Protein AF-A0A928D8R2-F1 (afdb_monomer_lite)

Foldseek 3Di:
DPPVVVVLVVVVVVQVVCLVVVLVVLVVVVVCVVPDDDDDAPEEDQEWEAQEAPRIPVHDDREHAYAHEHHYAAYAAYCEAHYEHEYAHEYEHAEEAAYEHAYAHEYEYAEEYYEEYEYQEYYANYEYHYEYEYCEYEHQHYAYEYAHAAEYEHNAEYHEEYAHAAEYEHNEEYHEEYHYQHEYYYQAYQEEYEYAAEYEYAEAQEEYEYQAYYYCAYPHYKYAHQWHAHVPAPDGIDGGMDHHD

Sequence (245 aa):
MNIKKTLLVSVAFAMVASVSFASKSNAEVDEAAGRYKAPKSYGWTTVAVGLATPVALPWGMEKWDVFGLDLNLGYSDAMKMYGWEIALGANVARKTFAGLQTAVGFNYSNEDAYGLALSLYNMNNAEFYGLSIDAVGVSRDMYGLEANLIGSMTDRTMGGLQVSGLASAVGEDAYGVQIAGGANFARRAHGLQLALIYNQTDLLWGCQIGLVNMAFACDHGFQIGLVNVIMDNQIPFLPFVNGYF

Radius of gyration: 20.24 Å; chains: 1; bounding box: 47×35×59 Å

Structure (mmCIF, N/CA/C/O backbone):
data_AF-A0A928D8R2-F1
#
_entry.id   AF-A0A928D8R2-F1
#
loop_
_atom_site.group_PDB
_atom_site.id
_atom_site.type_symbol
_atom_site.label_atom_id
_atom_site.label_alt_id
_atom_site.label_comp_id
_atom_site.label_asym_id
_atom_site.label_entity_id
_atom_site.label_seq_id
_atom_site.pdbx_PDB_ins_code
_atom_site.Cartn_x
_atom_site.Cartn_y
_atom_site.Cartn_z
_atom_site.occupancy
_atom_site.B_iso_or_equiv
_atom_site.auth_seq_id
_atom_site.auth_comp_id
_atom_site.auth_asym_id
_atom_site.auth_atom_id
_atom_site.pdbx_PDB_model_num
ATOM 1 N N . MET A 1 1 ? -3.056 24.195 25.591 1.00 41.38 1 MET A N 1
ATOM 2 C CA . MET A 1 1 ? -3.264 22.737 25.442 1.00 41.38 1 MET A CA 1
ATOM 3 C C . MET A 1 1 ? -4.389 22.515 24.429 1.00 41.38 1 MET A C 1
ATOM 5 O O . MET A 1 1 ? -5.522 22.589 24.858 1.00 41.38 1 MET A O 1
ATOM 9 N N . ASN A 1 2 ? -4.122 22.385 23.113 1.00 50.22 2 ASN A N 1
ATOM 10 C CA . ASN A 1 2 ? -5.100 21.809 22.148 1.00 50.22 2 ASN A CA 1
ATOM 11 C C . ASN A 1 2 ? -4.624 21.643 20.688 1.00 50.22 2 ASN A C 1
ATOM 13 O O . ASN A 1 2 ? -5.251 20.891 19.953 1.00 50.22 2 ASN A O 1
ATOM 17 N N . ILE A 1 3 ? -3.496 22.229 20.269 1.00 45.94 3 ILE A N 1
ATOM 18 C CA . ILE A 1 3 ? -3.043 22.166 18.859 1.00 45.94 3 ILE A CA 1
ATOM 19 C C . ILE A 1 3 ? -2.817 20.720 18.359 1.00 45.94 3 ILE A C 1
ATOM 21 O O . ILE A 1 3 ? -3.122 20.410 17.213 1.00 45.94 3 ILE A O 1
ATOM 25 N N . LYS A 1 4 ? -2.376 19.795 19.226 1.00 47.31 4 LYS A N 1
ATOM 26 C CA . LYS A 1 4 ? -2.143 18.386 18.849 1.00 47.31 4 LYS A CA 1
ATOM 27 C C . LYS A 1 4 ? -3.430 17.561 18.667 1.00 47.31 4 LYS A C 1
ATOM 29 O O . LYS A 1 4 ? -3.438 16.644 17.856 1.00 47.31 4 LYS A O 1
ATOM 34 N N . LYS A 1 5 ? -4.511 17.883 19.393 1.00 44.75 5 LYS A N 1
ATOM 35 C CA . LYS A 1 5 ? -5.797 17.162 19.288 1.00 44.75 5 LYS A CA 1
ATOM 36 C C . LYS A 1 5 ? -6.576 17.591 18.047 1.00 44.75 5 LYS A C 1
ATOM 38 O O . LYS A 1 5 ? -7.122 16.743 17.354 1.00 44.75 5 LYS A O 1
ATOM 43 N N . THR A 1 6 ? -6.566 18.889 17.738 1.00 45.78 6 THR A N 1
ATOM 44 C CA . THR A 1 6 ? -7.202 19.421 16.526 1.00 45.78 6 THR A CA 1
ATOM 45 C C . THR A 1 6 ? -6.527 18.887 15.270 1.00 45.78 6 THR A C 1
ATOM 47 O O . THR A 1 6 ? -7.226 18.450 14.369 1.00 45.78 6 THR A O 1
ATOM 50 N N . LEU A 1 7 ? -5.190 18.822 15.236 1.00 46.88 7 LEU A N 1
ATOM 51 C CA . LEU A 1 7 ? -4.467 18.302 14.074 1.00 46.88 7 LEU A CA 1
ATOM 52 C C . LEU A 1 7 ? -4.842 16.847 13.773 1.00 46.88 7 LEU A C 1
ATOM 54 O O . LEU A 1 7 ? -5.115 16.517 12.629 1.00 46.88 7 LEU A O 1
ATOM 58 N N . LEU A 1 8 ? -4.905 15.989 14.793 1.00 44.59 8 LEU A N 1
ATOM 59 C CA . LEU A 1 8 ? -5.193 14.574 14.585 1.00 44.59 8 LEU A CA 1
ATOM 60 C C . LEU A 1 8 ? -6.636 14.330 14.126 1.00 44.59 8 LEU A C 1
ATOM 62 O O . LEU A 1 8 ? -6.854 13.527 13.228 1.00 44.59 8 LEU A O 1
ATOM 66 N N . VAL A 1 9 ? -7.608 15.053 14.696 1.00 48.59 9 VAL A N 1
ATOM 67 C CA . VAL A 1 9 ? -9.017 14.983 14.266 1.00 48.59 9 VAL A CA 1
ATOM 68 C C . VAL A 1 9 ? -9.183 15.558 12.861 1.00 48.59 9 VAL A C 1
ATOM 70 O O . VAL A 1 9 ? -9.899 14.983 12.052 1.00 48.59 9 VAL A O 1
ATOM 73 N N . SER A 1 10 ? -8.491 16.650 12.535 1.00 50.59 10 SER A N 1
ATOM 74 C CA . SER A 1 10 ? -8.488 17.219 11.187 1.00 50.59 10 SER A CA 1
ATOM 75 C C . SER A 1 10 ? -7.828 16.295 10.166 1.00 50.59 10 SER A C 1
ATOM 77 O O . SER A 1 10 ? -8.338 16.191 9.061 1.00 50.59 10 SER A O 1
ATOM 79 N N . VAL A 1 11 ? -6.745 15.598 10.523 1.00 51.00 11 VAL A N 1
ATOM 80 C CA . VAL A 1 11 ? -6.078 14.612 9.655 1.00 51.00 11 VAL A CA 1
ATOM 81 C C . VAL A 1 11 ? -6.938 13.363 9.489 1.00 51.00 11 VAL A C 1
ATOM 83 O O . VAL A 1 11 ? -7.089 12.895 8.372 1.00 51.00 11 VAL A O 1
ATOM 86 N N . ALA A 1 12 ? -7.555 12.861 10.560 1.00 51.16 12 ALA A N 1
ATOM 87 C CA . ALA A 1 12 ? -8.520 11.764 10.508 1.00 51.16 12 ALA A CA 1
ATOM 88 C C . ALA A 1 12 ? -9.718 12.111 9.616 1.00 51.16 12 ALA A C 1
ATOM 90 O O . ALA A 1 12 ? -10.067 11.351 8.720 1.00 51.16 12 ALA A O 1
ATOM 91 N N . PHE A 1 13 ? -10.315 13.287 9.815 1.00 55.22 13 PHE A N 1
ATOM 92 C CA . PHE A 1 13 ? -11.434 13.758 9.006 1.00 55.22 13 PHE A CA 1
ATOM 93 C C . PHE A 1 13 ? -11.020 14.010 7.556 1.00 55.22 13 PHE A C 1
ATOM 95 O O . PHE A 1 13 ? -11.755 13.640 6.651 1.00 55.22 13 PHE A O 1
ATOM 102 N N . ALA A 1 14 ? -9.836 14.584 7.324 1.00 59.44 14 ALA A N 1
ATOM 103 C CA . ALA A 1 14 ? -9.283 14.746 5.987 1.00 59.44 14 ALA A CA 1
ATOM 104 C C . ALA A 1 14 ? -9.033 13.389 5.327 1.00 59.44 14 ALA A C 1
ATOM 106 O O . ALA A 1 14 ? -9.397 13.235 4.180 1.00 59.44 14 ALA A O 1
ATOM 107 N N . MET A 1 15 ? -8.501 12.391 6.036 1.00 59.91 15 MET A N 1
ATOM 108 C CA . MET A 1 15 ? -8.301 11.036 5.511 1.00 59.91 15 MET A CA 1
ATOM 109 C C . MET A 1 15 ? -9.635 10.358 5.185 1.00 59.91 15 MET A C 1
ATOM 111 O O . MET A 1 15 ? -9.786 9.845 4.086 1.00 59.91 15 MET A O 1
ATOM 115 N N . VAL A 1 16 ? -10.635 10.415 6.071 1.00 56.47 16 VAL A N 1
ATOM 116 C CA . VAL A 1 16 ? -11.980 9.856 5.821 1.00 56.47 16 VAL A CA 1
ATOM 117 C C . VAL A 1 16 ? -12.678 10.568 4.663 1.00 56.47 16 VAL A C 1
ATOM 119 O O . VAL A 1 16 ? -13.280 9.918 3.806 1.00 56.47 16 VAL A O 1
ATOM 122 N N . ALA A 1 17 ? -12.591 11.899 4.610 1.00 57.38 17 ALA A N 1
ATOM 123 C CA . ALA A 1 17 ? -13.120 12.691 3.509 1.00 57.38 17 ALA A CA 1
ATOM 124 C C . ALA A 1 17 ? -12.379 12.379 2.205 1.00 57.38 17 ALA A C 1
ATOM 126 O O . ALA A 1 17 ? -13.030 12.230 1.178 1.00 57.38 17 ALA A O 1
ATOM 127 N N . SER A 1 18 ? -11.055 12.215 2.253 1.00 55.69 18 SER A N 1
ATOM 128 C CA . SER A 1 18 ? -10.226 11.823 1.116 1.00 55.69 18 SER A CA 1
ATOM 129 C C . SER A 1 18 ? -10.550 10.414 0.642 1.00 55.69 18 SER A C 1
ATOM 131 O O . SER A 1 18 ? -10.661 10.246 -0.555 1.00 55.69 18 SER A O 1
ATOM 133 N N . VAL A 1 19 ? -10.801 9.435 1.521 1.00 56.75 19 VAL A N 1
ATOM 134 C CA . VAL A 1 19 ? -11.236 8.082 1.118 1.00 56.75 19 VAL A CA 1
ATOM 135 C C . VAL A 1 19 ? -12.634 8.125 0.518 1.00 56.75 19 VAL A C 1
ATOM 137 O O . VAL A 1 19 ? -12.890 7.528 -0.520 1.00 56.75 19 VAL A O 1
ATOM 140 N N . SER A 1 20 ? -13.553 8.872 1.133 1.00 54.28 20 SER A N 1
ATOM 141 C CA . SER A 1 20 ? -14.914 9.034 0.606 1.00 54.28 20 SER A CA 1
ATOM 142 C C . SER A 1 20 ? -14.914 9.739 -0.754 1.00 54.28 20 SER A C 1
ATOM 144 O O . SER A 1 20 ? -15.731 9.432 -1.622 1.00 54.28 20 SER A O 1
ATOM 146 N N . PHE A 1 21 ? -14.008 10.700 -0.940 1.00 51.97 21 PHE A N 1
ATOM 147 C CA . PHE A 1 21 ? -13.821 11.425 -2.189 1.00 51.97 21 PHE A CA 1
ATOM 148 C C . PHE A 1 21 ? -13.101 10.570 -3.234 1.00 51.97 21 PHE A C 1
ATOM 150 O O . PHE A 1 21 ? -13.571 10.526 -4.362 1.00 51.97 21 PHE A O 1
ATOM 157 N N . ALA A 1 22 ? -12.045 9.846 -2.857 1.00 54.59 22 ALA A N 1
ATOM 158 C CA . ALA A 1 22 ? -11.294 8.931 -3.713 1.00 54.59 22 ALA A CA 1
ATOM 159 C C . ALA A 1 22 ? -12.168 7.764 -4.187 1.00 54.59 22 ALA A C 1
ATOM 161 O O . ALA A 1 22 ? -12.186 7.441 -5.367 1.00 54.59 22 ALA A O 1
ATOM 162 N N . SER A 1 23 ? -13.007 7.207 -3.310 1.00 54.50 23 SER A N 1
ATOM 163 C CA . SER A 1 23 ? -14.011 6.201 -3.673 1.00 54.50 23 SER A CA 1
ATOM 164 C C . SER A 1 23 ? -14.998 6.729 -4.724 1.00 54.50 23 SER A C 1
ATOM 166 O O . SER A 1 23 ? -15.271 6.048 -5.714 1.00 54.50 23 SER A O 1
ATOM 168 N N . LYS A 1 24 ? -15.493 7.966 -4.562 1.00 57.16 24 LYS A N 1
ATOM 169 C CA . LYS A 1 24 ? -16.367 8.612 -5.556 1.00 57.16 24 LYS A CA 1
ATOM 170 C C . LYS A 1 24 ? -15.636 8.928 -6.858 1.00 57.16 24 LYS A C 1
ATOM 172 O O . LYS A 1 24 ? -16.171 8.634 -7.922 1.00 57.16 24 LYS A O 1
ATOM 177 N N . SER A 1 25 ? -14.428 9.488 -6.789 1.00 52.66 25 SER A N 1
ATOM 178 C CA . SER A 1 25 ? -13.639 9.791 -7.982 1.00 52.66 25 SER A CA 1
ATOM 179 C C . SER A 1 25 ? -13.255 8.522 -8.722 1.00 52.66 25 SER A C 1
ATOM 181 O O . SER A 1 25 ? -13.263 8.523 -9.939 1.00 52.66 25 SER A O 1
ATOM 183 N N . ASN A 1 26 ? -12.974 7.422 -8.025 1.00 55.47 26 ASN A N 1
ATOM 184 C CA . ASN A 1 26 ? -12.626 6.157 -8.657 1.00 55.47 26 ASN A CA 1
ATOM 185 C C . ASN A 1 26 ? -13.812 5.495 -9.342 1.00 55.47 26 ASN A C 1
ATOM 187 O O . ASN A 1 26 ? -13.616 4.890 -10.386 1.00 55.47 26 ASN A O 1
ATOM 191 N N . ALA A 1 27 ? -15.035 5.657 -8.829 1.00 59.06 27 ALA A N 1
ATOM 192 C CA . ALA A 1 27 ? -16.230 5.242 -9.560 1.00 59.06 27 ALA A CA 1
ATOM 193 C C . ALA A 1 27 ? -16.370 6.007 -10.894 1.00 59.06 27 ALA A C 1
ATOM 195 O O . ALA A 1 27 ? -16.684 5.408 -11.920 1.00 59.06 27 ALA A O 1
ATOM 196 N N . GLU A 1 28 ? -16.061 7.309 -10.903 1.00 59.41 28 GLU A N 1
ATOM 197 C CA . GLU A 1 28 ? -16.032 8.129 -12.126 1.00 59.41 28 GLU A CA 1
ATOM 198 C C . GLU A 1 28 ? -14.829 7.792 -13.031 1.00 59.41 28 GLU A C 1
ATOM 200 O O . GLU A 1 28 ? -14.948 7.765 -14.258 1.00 59.41 28 GLU A O 1
ATOM 205 N N . VAL A 1 29 ? -13.663 7.501 -12.445 1.00 57.25 29 VAL A N 1
ATOM 206 C CA . VAL A 1 29 ? -12.447 7.095 -13.161 1.00 57.25 29 VAL A CA 1
ATOM 207 C C . VAL A 1 29 ? -12.600 5.698 -13.740 1.00 57.25 29 VAL A C 1
ATOM 209 O O . VAL A 1 29 ? -12.115 5.496 -14.835 1.00 57.25 29 VAL A O 1
ATOM 212 N N . ASP A 1 30 ? -13.299 4.759 -13.108 1.00 57.47 30 ASP A N 1
ATOM 213 C CA . ASP A 1 30 ? -13.617 3.444 -13.679 1.00 57.47 30 ASP A CA 1
ATOM 214 C C . ASP A 1 30 ? -14.498 3.562 -14.918 1.00 57.47 30 ASP A C 1
ATOM 216 O O . ASP A 1 30 ? -14.258 2.915 -15.943 1.00 57.47 30 ASP A O 1
ATOM 220 N N . GLU A 1 31 ? -15.475 4.463 -14.858 1.00 57.00 31 GLU A N 1
ATOM 221 C CA . GLU A 1 31 ? -16.313 4.812 -15.998 1.00 57.00 31 GLU A CA 1
ATOM 222 C C . GLU A 1 31 ? -15.491 5.477 -17.124 1.00 57.00 31 GLU A C 1
ATOM 224 O O . GLU A 1 31 ? -15.735 5.251 -18.317 1.00 57.00 31 GLU A O 1
ATOM 229 N N . ALA A 1 32 ? -14.454 6.244 -16.766 1.00 53.09 32 ALA A N 1
ATOM 230 C CA . ALA A 1 32 ? -13.506 6.855 -17.697 1.00 53.09 32 ALA A CA 1
ATOM 231 C C . ALA A 1 32 ? -12.350 5.927 -18.139 1.00 53.09 32 ALA A C 1
ATOM 233 O O . ALA A 1 32 ? -11.797 6.124 -19.222 1.00 53.09 32 ALA A O 1
ATOM 234 N N . ALA A 1 33 ? -11.989 4.900 -17.369 1.00 52.25 33 ALA A N 1
ATOM 235 C CA . ALA A 1 33 ? -10.883 3.971 -17.610 1.00 52.25 33 ALA A CA 1
ATOM 236 C C . ALA A 1 33 ? -11.217 3.015 -18.755 1.00 52.25 33 ALA A C 1
ATOM 238 O O . ALA A 1 33 ? -10.340 2.674 -19.546 1.00 52.25 33 ALA A O 1
ATOM 239 N N . GLY A 1 34 ? -12.508 2.743 -18.980 1.00 50.59 34 GLY A N 1
ATOM 240 C CA . GLY A 1 34 ? -12.997 2.189 -20.247 1.00 50.59 34 GLY A CA 1
ATOM 241 C C . GLY A 1 34 ? -12.652 3.041 -21.487 1.00 50.59 34 GLY A C 1
ATOM 242 O O . GLY A 1 34 ? -12.832 2.584 -22.617 1.00 50.59 34 GLY A O 1
ATOM 243 N N . ARG A 1 35 ? -12.146 4.274 -21.310 1.00 46.88 35 ARG A N 1
ATOM 244 C CA . ARG A 1 35 ? -11.754 5.217 -22.373 1.00 46.88 35 ARG A CA 1
ATOM 245 C C . ARG A 1 35 ? -10.259 5.576 -22.390 1.00 46.88 35 ARG A C 1
ATOM 247 O O . ARG A 1 35 ? -9.815 6.128 -23.400 1.00 46.88 35 ARG A O 1
ATOM 254 N N . TYR A 1 36 ? -9.464 5.271 -21.357 1.00 52.03 36 TYR A N 1
ATOM 255 C CA . TYR A 1 36 ? -8.019 5.546 -21.376 1.00 52.03 36 TYR A CA 1
ATOM 256 C C . TYR A 1 36 ? -7.285 4.495 -22.219 1.00 52.03 36 TYR A C 1
ATOM 258 O O . TYR A 1 36 ? -7.019 3.379 -21.784 1.00 52.03 36 TYR A O 1
ATOM 266 N N . LYS A 1 37 ? -6.942 4.851 -23.460 1.00 59.31 37 LYS A N 1
ATOM 267 C CA . LYS A 1 37 ? -6.053 4.038 -24.299 1.00 59.31 37 LYS A CA 1
ATOM 268 C C . LYS A 1 37 ? -4.616 4.484 -24.082 1.00 59.31 37 LYS A C 1
ATOM 270 O O . LYS A 1 37 ? -4.210 5.518 -24.612 1.00 59.31 37 LYS A O 1
ATOM 275 N N . ALA A 1 38 ? -3.850 3.687 -23.340 1.00 62.28 38 ALA A N 1
ATOM 276 C CA . ALA A 1 38 ? -2.417 3.907 -23.203 1.00 62.28 38 ALA A CA 1
ATOM 277 C C . ALA A 1 38 ? -1.753 3.996 -24.601 1.00 62.28 38 ALA A C 1
ATOM 279 O O . ALA A 1 38 ? -2.136 3.245 -25.511 1.00 62.28 38 ALA A O 1
ATOM 280 N N . PRO A 1 39 ? -0.786 4.911 -24.805 1.00 67.94 39 PRO A N 1
ATOM 281 C CA . PRO A 1 39 ? -0.096 5.069 -26.085 1.00 67.94 39 PRO A CA 1
ATOM 282 C C . PRO A 1 39 ? 0.587 3.766 -26.526 1.00 67.94 39 PRO A C 1
ATOM 284 O O . PRO A 1 39 ? 0.812 2.859 -25.731 1.00 67.94 39 PRO A O 1
ATOM 287 N N . LYS A 1 40 ? 0.890 3.618 -27.819 1.00 68.31 40 LYS A N 1
ATOM 288 C CA . LYS A 1 40 ? 1.576 2.411 -28.305 1.00 68.31 40 LYS A CA 1
ATOM 289 C C . LYS A 1 40 ? 3.033 2.404 -27.832 1.00 68.31 40 LYS A C 1
ATOM 291 O O . LYS A 1 40 ? 3.671 3.450 -27.808 1.00 68.31 40 LYS A O 1
ATOM 296 N N . SER A 1 41 ? 3.536 1.220 -27.481 1.00 75.06 41 SER A N 1
ATOM 297 C CA . SER A 1 41 ? 4.972 0.995 -27.292 1.00 75.06 41 SER A CA 1
ATOM 298 C C . SER A 1 41 ? 5.647 0.904 -28.658 1.00 75.06 41 SER A C 1
ATOM 300 O O . SER A 1 41 ? 5.086 0.290 -29.573 1.00 75.06 41 SER A O 1
ATOM 302 N N . TYR A 1 42 ? 6.812 1.534 -28.811 1.00 74.81 42 TYR A N 1
ATOM 303 C CA . TYR A 1 42 ? 7.522 1.611 -30.091 1.00 74.81 42 TYR A CA 1
ATOM 304 C C . TYR A 1 42 ? 8.681 0.607 -30.217 1.00 74.81 42 TYR A C 1
ATOM 306 O O . TYR A 1 42 ? 9.268 0.483 -31.291 1.00 74.81 42 TYR A O 1
ATOM 314 N N . GLY A 1 43 ? 8.982 -0.151 -29.158 1.00 82.75 43 GLY A N 1
ATOM 315 C CA . GLY A 1 43 ? 10.013 -1.186 -29.154 1.00 82.75 43 GLY A CA 1
ATOM 316 C C . GLY A 1 43 ? 10.364 -1.653 -27.742 1.00 82.75 43 GLY A C 1
ATOM 317 O O . GLY A 1 43 ? 9.721 -1.249 -26.774 1.00 82.75 43 GLY A O 1
ATOM 318 N N . TRP A 1 44 ? 11.409 -2.477 -27.629 1.00 87.31 44 TRP A N 1
ATOM 319 C CA . TRP A 1 44 ? 11.943 -2.942 -26.349 1.00 87.31 44 TRP A CA 1
ATOM 320 C C . TRP A 1 44 ? 13.432 -2.615 -26.187 1.00 87.31 44 TRP A C 1
ATOM 322 O O . TRP A 1 44 ? 14.178 -2.595 -27.166 1.00 87.31 44 TRP A O 1
ATOM 332 N N . THR A 1 45 ? 13.866 -2.395 -24.947 1.00 88.38 45 THR A N 1
ATOM 333 C CA . THR A 1 45 ? 15.283 -2.287 -24.572 1.00 88.38 45 THR A CA 1
ATOM 334 C C . THR A 1 45 ? 15.555 -3.053 -23.278 1.00 88.38 45 THR A C 1
ATOM 336 O O . THR A 1 45 ? 14.663 -3.225 -22.454 1.00 88.38 45 THR A O 1
ATOM 339 N N . THR A 1 46 ? 16.781 -3.537 -23.087 1.00 87.19 46 THR A N 1
ATOM 340 C CA . THR A 1 46 ? 17.215 -4.160 -21.821 1.00 87.19 46 THR A CA 1
ATOM 341 C C . THR A 1 46 ? 17.839 -3.161 -20.858 1.00 87.19 46 THR A C 1
ATOM 343 O O . THR A 1 46 ? 17.895 -3.409 -19.656 1.00 87.19 46 THR A O 1
ATOM 346 N N . VAL A 1 47 ? 18.337 -2.045 -21.386 1.00 87.94 47 VAL A N 1
ATOM 347 C CA . VAL A 1 47 ? 18.954 -0.976 -20.609 1.00 87.94 47 VAL A CA 1
ATOM 348 C C . VAL A 1 47 ? 18.449 0.353 -21.151 1.00 87.94 47 VAL A C 1
ATOM 350 O O . VAL A 1 47 ? 18.602 0.637 -22.342 1.00 87.94 47 VAL A O 1
ATOM 353 N N . ALA A 1 48 ? 17.856 1.151 -20.275 1.00 87.00 48 ALA A N 1
ATOM 354 C CA . ALA A 1 48 ? 17.484 2.528 -20.527 1.00 87.00 48 ALA A CA 1
ATOM 355 C C . ALA A 1 48 ? 18.267 3.443 -19.578 1.00 87.00 48 ALA A C 1
ATOM 357 O O . ALA A 1 48 ? 18.379 3.173 -18.384 1.00 87.00 48 ALA A O 1
ATOM 358 N N . VAL A 1 49 ? 18.897 4.486 -20.126 1.00 86.50 49 VAL A N 1
ATOM 359 C CA . VAL A 1 49 ? 19.667 5.461 -19.335 1.00 86.50 49 VAL A CA 1
ATOM 360 C C . VAL A 1 49 ? 19.381 6.860 -19.8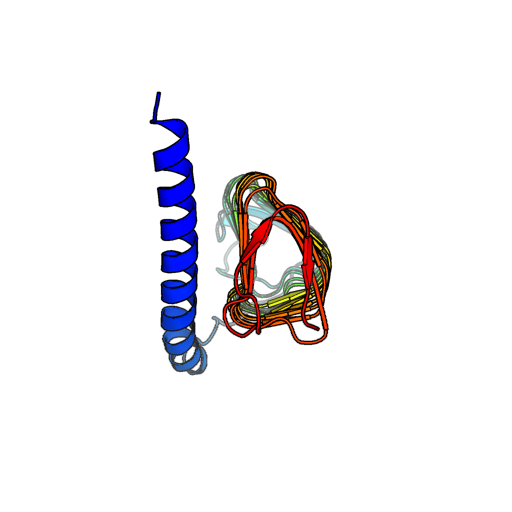44 1.00 86.50 49 VAL A C 1
ATOM 362 O O . VAL A 1 49 ? 19.627 7.144 -21.017 1.00 86.50 49 VAL A O 1
ATOM 365 N N . GLY A 1 50 ? 18.897 7.747 -18.982 1.00 84.25 50 GLY A N 1
ATOM 366 C CA . GLY A 1 50 ? 18.437 9.063 -19.408 1.00 84.25 50 GLY A CA 1
ATOM 367 C C . GLY A 1 50 ? 18.515 10.159 -18.361 1.00 84.25 50 GLY A C 1
ATOM 368 O O . GLY A 1 50 ? 18.762 9.940 -17.177 1.00 84.25 50 GLY A O 1
ATOM 369 N N . LEU A 1 51 ? 18.305 11.389 -18.823 1.00 81.38 51 LEU A N 1
ATOM 370 C CA . LEU A 1 51 ? 18.054 12.518 -17.934 1.00 81.38 51 LEU A CA 1
ATOM 371 C C . LEU A 1 51 ? 16.570 12.547 -17.556 1.00 81.38 51 LEU A C 1
ATOM 373 O O . LEU A 1 51 ? 16.235 12.638 -16.385 1.00 81.38 51 LEU A O 1
ATOM 377 N N . ALA A 1 52 ? 15.686 12.445 -18.541 1.00 77.44 52 ALA A N 1
ATOM 378 C CA . ALA A 1 52 ? 14.247 12.275 -18.378 1.00 77.44 52 ALA A CA 1
ATOM 379 C C . ALA A 1 52 ? 13.668 11.823 -19.719 1.00 77.44 52 ALA A C 1
ATOM 381 O O . ALA A 1 52 ? 14.132 12.306 -20.749 1.00 77.44 52 ALA A O 1
ATOM 382 N N . THR A 1 53 ? 12.650 10.968 -19.742 1.00 71.88 53 THR A N 1
ATOM 383 C CA . THR A 1 53 ? 11.993 10.554 -20.995 1.00 71.88 53 THR A CA 1
ATOM 384 C C . THR A 1 53 ? 11.448 11.784 -21.749 1.00 71.88 53 THR A C 1
ATOM 386 O O . THR A 1 53 ? 10.761 12.598 -21.126 1.00 71.88 53 THR A O 1
ATOM 389 N N . PRO A 1 54 ? 11.745 11.983 -23.058 1.00 63.22 54 PRO A N 1
ATOM 390 C CA . PRO A 1 54 ? 12.403 11.073 -24.012 1.00 63.22 54 PRO A CA 1
ATOM 391 C C . PRO A 1 54 ? 13.917 11.284 -24.203 1.00 63.22 54 PRO A C 1
ATOM 393 O O . PRO A 1 54 ? 14.519 10.690 -25.096 1.00 63.22 54 PRO A O 1
ATOM 396 N N . VAL A 1 55 ? 14.562 12.131 -23.399 1.00 63.66 55 VAL A N 1
ATOM 397 C CA . VAL A 1 55 ? 16.030 12.266 -23.328 1.00 63.66 55 VAL A CA 1
ATOM 398 C C . VAL A 1 55 ? 16.612 11.075 -22.553 1.00 63.66 55 VAL A C 1
ATOM 400 O O . VAL A 1 55 ? 17.248 11.222 -21.507 1.00 63.66 55 VAL A O 1
ATOM 403 N N . ALA A 1 56 ? 16.349 9.880 -23.075 1.00 74.75 56 ALA A N 1
ATOM 404 C CA . ALA A 1 56 ? 16.808 8.598 -22.577 1.00 74.75 56 ALA A CA 1
ATOM 405 C C . ALA A 1 56 ? 17.327 7.757 -23.746 1.00 74.75 56 ALA A C 1
ATOM 407 O O . ALA A 1 56 ? 16.827 7.834 -24.868 1.00 74.75 56 ALA A O 1
ATOM 408 N N . LEU A 1 57 ? 18.378 6.988 -23.489 1.00 74.19 57 LEU A N 1
ATOM 409 C CA . LEU A 1 57 ? 18.869 5.966 -24.395 1.00 74.19 57 LEU A CA 1
ATOM 410 C C . LEU A 1 57 ? 17.958 4.745 -24.305 1.00 74.19 57 LEU A C 1
ATOM 412 O O . LEU A 1 57 ? 17.658 4.336 -23.186 1.00 74.19 57 LEU A O 1
ATOM 416 N N . PRO A 1 58 ? 17.581 4.127 -25.437 1.00 63.88 58 PRO A N 1
ATOM 417 C CA . PRO A 1 58 ? 17.886 4.518 -26.820 1.00 63.88 58 PRO A CA 1
ATOM 418 C C . PRO A 1 58 ? 17.120 5.775 -27.291 1.00 63.88 58 PRO A C 1
ATOM 420 O O . PRO A 1 58 ? 15.905 5.885 -27.137 1.00 63.88 58 PRO A O 1
ATOM 423 N N . TRP A 1 59 ? 17.855 6.716 -27.899 1.00 66.50 59 TRP A N 1
ATOM 424 C CA . TRP A 1 59 ? 17.362 8.041 -28.297 1.00 66.50 59 TRP A CA 1
ATOM 425 C C . TRP A 1 59 ? 16.265 7.991 -29.373 1.00 66.50 59 TRP A C 1
ATOM 427 O O . TRP A 1 59 ? 16.272 7.140 -30.261 1.00 66.50 59 TRP A O 1
ATOM 437 N N . GLY A 1 60 ? 15.380 8.993 -29.363 1.00 54.12 60 GLY A N 1
ATOM 438 C CA . GLY A 1 60 ? 14.551 9.336 -30.525 1.00 54.12 60 GLY A CA 1
ATOM 439 C C . GLY A 1 60 ? 13.135 8.759 -30.561 1.00 54.12 60 GLY A C 1
ATOM 440 O O . GLY A 1 60 ? 12.480 8.902 -31.590 1.00 54.12 60 GLY A O 1
ATOM 441 N N . MET A 1 61 ? 12.632 8.155 -29.479 1.00 58.53 61 MET A N 1
ATOM 442 C CA . MET A 1 61 ? 11.223 7.748 -29.371 1.00 58.53 61 MET A CA 1
ATOM 443 C C . MET A 1 61 ? 10.667 8.024 -27.975 1.00 58.53 61 MET A C 1
ATOM 445 O O . MET A 1 61 ? 11.390 7.942 -26.988 1.00 58.53 61 MET A O 1
ATOM 449 N N . GLU A 1 62 ? 9.378 8.361 -27.900 1.00 64.38 62 GLU A N 1
ATOM 450 C CA . GLU A 1 62 ? 8.779 8.858 -26.660 1.00 64.38 62 GLU A CA 1
ATOM 451 C C . GLU A 1 62 ? 8.603 7.789 -25.577 1.00 64.38 62 GLU A C 1
ATOM 453 O O . GLU A 1 62 ? 8.578 8.161 -24.410 1.00 64.38 62 GLU A O 1
ATOM 458 N N . LYS A 1 63 ? 8.427 6.501 -25.934 1.00 74.31 63 LYS A N 1
ATOM 459 C CA . LYS A 1 63 ? 8.036 5.435 -24.985 1.00 74.31 63 LYS A CA 1
ATOM 460 C C . LYS A 1 63 ? 8.511 4.042 -25.417 1.00 74.31 63 LYS A C 1
ATOM 462 O O . LYS A 1 63 ? 8.144 3.575 -26.501 1.00 74.31 63 LYS A O 1
ATOM 467 N N . TRP A 1 64 ? 9.263 3.367 -24.548 1.00 75.06 64 TRP A N 1
ATOM 468 C CA . TRP A 1 64 ? 9.782 2.006 -24.744 1.00 75.06 64 TRP A CA 1
ATOM 469 C C . TRP A 1 64 ? 9.220 1.032 -23.700 1.00 75.06 64 TRP A C 1
ATOM 471 O O . TRP A 1 64 ? 8.819 1.438 -22.608 1.00 75.06 64 TRP A O 1
ATOM 481 N N . ASP A 1 65 ? 9.204 -0.258 -24.041 1.00 87.56 65 ASP A N 1
ATOM 482 C CA . ASP A 1 65 ? 9.146 -1.328 -23.045 1.00 87.56 65 ASP A CA 1
ATOM 483 C C . ASP A 1 65 ? 10.576 -1.604 -22.551 1.00 87.56 65 ASP A C 1
ATOM 485 O O . ASP A 1 65 ? 11.496 -1.765 -23.359 1.00 87.56 65 ASP A O 1
ATOM 489 N N . VAL A 1 66 ? 10.776 -1.678 -21.239 1.00 88.69 66 VAL A N 1
ATOM 490 C CA . VAL A 1 66 ? 12.088 -1.944 -20.640 1.00 88.69 66 VAL A CA 1
ATOM 491 C C . VAL A 1 66 ? 12.072 -3.314 -19.965 1.00 88.69 66 VAL A C 1
ATOM 493 O O . VAL A 1 66 ? 11.201 -3.615 -19.153 1.00 88.69 66 VAL A O 1
ATOM 496 N N . PHE A 1 67 ? 13.036 -4.158 -20.329 1.00 91.31 67 PHE A N 1
ATOM 497 C CA . PHE A 1 67 ? 13.235 -5.510 -19.803 1.00 91.31 67 PHE A CA 1
ATOM 498 C C . PHE A 1 67 ? 14.650 -5.637 -19.229 1.00 91.31 67 PHE A C 1
ATOM 500 O O . PHE A 1 67 ? 15.524 -6.282 -19.811 1.00 91.31 67 PHE A O 1
ATOM 507 N N . GLY A 1 68 ? 14.895 -4.972 -18.105 1.00 92.19 68 GLY A N 1
ATOM 508 C CA . GLY A 1 68 ? 16.176 -4.985 -17.415 1.00 92.19 68 GLY A CA 1
ATOM 509 C C . GLY A 1 68 ? 16.341 -3.775 -16.507 1.00 92.19 68 GLY A C 1
ATOM 510 O O . GLY A 1 68 ? 15.693 -3.698 -15.470 1.00 92.19 68 GLY A O 1
ATOM 511 N N . LEU A 1 69 ? 17.247 -2.865 -16.856 1.00 91.94 69 LEU A N 1
ATOM 512 C CA . LEU A 1 69 ? 17.586 -1.702 -16.033 1.00 91.94 69 LEU A CA 1
ATOM 513 C C . LEU A 1 69 ? 17.079 -0.417 -16.685 1.00 91.94 69 LEU A C 1
ATOM 515 O O . LEU A 1 69 ? 17.421 -0.152 -17.834 1.00 91.94 69 LEU A O 1
ATOM 519 N N . ASP A 1 70 ? 16.353 0.401 -15.935 1.00 91.06 70 ASP A N 1
ATOM 520 C CA . ASP A 1 70 ? 16.012 1.768 -16.315 1.00 91.06 70 ASP A CA 1
ATOM 521 C C . ASP A 1 70 ? 16.586 2.747 -15.287 1.00 91.06 70 ASP A C 1
ATOM 523 O O . ASP A 1 70 ? 16.265 2.672 -14.101 1.00 91.06 70 ASP A O 1
ATOM 527 N N . LEU A 1 71 ? 17.478 3.635 -15.720 1.00 90.75 71 LEU A N 1
ATOM 528 C CA . LEU A 1 71 ? 18.166 4.595 -14.862 1.00 90.75 71 LEU A CA 1
ATOM 529 C C . LEU A 1 71 ? 17.982 6.006 -15.414 1.00 90.75 71 LEU A C 1
ATOM 531 O O . LEU A 1 71 ? 18.629 6.404 -16.383 1.00 90.75 71 LEU A O 1
ATOM 535 N N . ASN A 1 72 ? 17.133 6.792 -14.759 1.00 89.50 72 ASN A N 1
ATOM 536 C CA . ASN A 1 72 ? 16.868 8.175 -15.134 1.00 89.50 72 ASN A CA 1
ATOM 537 C C . ASN A 1 72 ? 17.288 9.145 -14.031 1.00 89.50 72 ASN A C 1
ATOM 539 O O . ASN A 1 72 ? 17.035 8.934 -12.853 1.00 89.50 72 ASN A O 1
ATOM 543 N N . LEU A 1 73 ? 17.916 10.265 -14.384 1.00 85.94 73 LEU A N 1
ATOM 544 C CA . LEU A 1 73 ? 18.245 11.278 -13.375 1.00 85.94 73 LEU A CA 1
ATOM 545 C C . LEU A 1 73 ? 16.986 12.002 -12.871 1.00 85.94 73 LEU A C 1
ATOM 547 O O . LEU A 1 73 ? 16.910 12.374 -11.711 1.00 85.94 73 LEU A O 1
ATOM 551 N N . GLY A 1 74 ? 16.006 12.212 -13.743 1.00 85.38 74 GLY A N 1
ATOM 552 C CA . GLY A 1 74 ? 14.792 12.980 -13.501 1.00 85.38 74 GLY A CA 1
ATOM 553 C C . GLY A 1 74 ? 13.551 12.105 -13.545 1.00 85.38 74 GLY A C 1
ATOM 554 O O . GLY A 1 74 ? 12.982 11.814 -12.503 1.00 85.38 74 GLY A O 1
ATOM 555 N N . TYR A 1 75 ? 13.110 11.707 -14.735 1.00 84.75 75 TYR A N 1
ATOM 556 C CA . TYR A 1 75 ? 11.808 11.061 -14.918 1.00 84.75 75 TYR A CA 1
ATOM 557 C C . TYR A 1 75 ? 11.872 9.892 -15.904 1.00 84.75 75 TYR A C 1
ATOM 559 O O . TYR A 1 75 ? 12.301 10.061 -17.047 1.00 84.75 75 TYR A O 1
ATOM 567 N N . SER A 1 76 ? 11.415 8.729 -15.463 1.00 86.56 76 SER A N 1
ATOM 568 C CA . SER A 1 76 ? 11.237 7.513 -16.247 1.00 86.56 76 SER A CA 1
ATOM 569 C C . SER A 1 76 ? 9.765 7.350 -16.642 1.00 86.56 76 SER A C 1
ATOM 571 O O . SER A 1 76 ? 8.876 7.587 -15.827 1.00 86.56 76 SER A O 1
ATOM 573 N N . ASP A 1 77 ? 9.505 6.984 -17.899 1.00 88.38 77 ASP A N 1
ATOM 574 C CA . ASP A 1 77 ? 8.160 6.735 -18.437 1.00 88.38 77 ASP A CA 1
ATOM 575 C C . ASP A 1 77 ? 8.191 5.518 -19.360 1.00 88.38 77 ASP A C 1
ATOM 577 O O . ASP A 1 77 ? 8.394 5.621 -20.576 1.00 88.38 77 ASP A O 1
ATOM 581 N N . ALA A 1 78 ? 8.001 4.352 -18.757 1.00 86.88 78 ALA A N 1
ATOM 582 C CA . ALA A 1 78 ? 7.969 3.076 -19.439 1.00 86.88 78 ALA A CA 1
ATOM 583 C C . ALA A 1 78 ? 6.522 2.644 -19.713 1.00 86.88 78 ALA A C 1
ATOM 585 O O . ALA A 1 78 ? 5.601 2.801 -18.905 1.00 86.88 78 ALA A O 1
ATOM 586 N N . MET A 1 79 ? 6.303 2.040 -20.881 1.00 87.12 79 MET A N 1
ATOM 587 C CA . MET A 1 79 ? 5.014 1.408 -21.167 1.00 87.12 79 MET A CA 1
ATOM 588 C C . MET A 1 79 ? 4.868 0.123 -20.363 1.00 87.12 79 MET A C 1
ATOM 590 O O . MET A 1 79 ? 3.890 -0.031 -19.63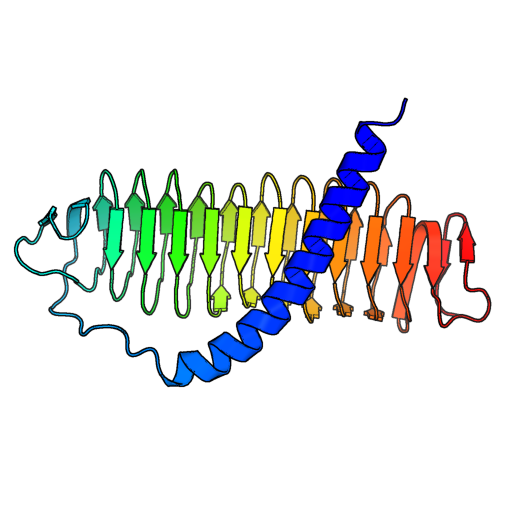9 1.00 87.12 79 MET A O 1
ATOM 594 N N . LYS A 1 80 ? 5.853 -0.769 -20.467 1.00 89.25 80 LYS A N 1
ATOM 595 C CA . LYS A 1 80 ? 6.023 -1.926 -19.591 1.00 89.25 80 LYS A CA 1
ATOM 596 C C . LYS A 1 80 ? 7.404 -1.864 -18.969 1.00 89.25 80 LYS A C 1
ATOM 598 O O . LYS A 1 80 ? 8.366 -1.615 -19.695 1.00 89.25 80 LYS A O 1
ATOM 603 N N . MET A 1 81 ? 7.497 -2.143 -17.678 1.00 93.00 81 MET A N 1
ATOM 604 C CA . MET A 1 81 ? 8.769 -2.165 -16.971 1.00 93.00 81 MET A CA 1
ATOM 605 C C . MET A 1 81 ? 8.948 -3.502 -16.263 1.00 93.00 81 MET A C 1
ATOM 607 O O . MET A 1 81 ? 8.229 -3.809 -15.319 1.00 93.00 81 MET A O 1
ATOM 611 N N . TYR A 1 82 ? 9.907 -4.298 -16.731 1.00 94.06 82 TYR A N 1
ATOM 612 C CA . TYR A 1 82 ? 10.331 -5.543 -16.102 1.00 94.06 82 TYR A CA 1
ATOM 613 C C . TYR A 1 82 ? 11.784 -5.403 -15.660 1.00 94.06 82 TYR A C 1
ATOM 615 O O . TYR A 1 82 ? 12.668 -5.285 -16.505 1.00 94.06 82 TYR A O 1
ATOM 623 N N . GLY A 1 83 ? 12.045 -5.457 -14.357 1.00 94.44 83 GLY A N 1
ATOM 624 C CA . GLY A 1 83 ? 13.392 -5.348 -13.796 1.00 94.44 83 GLY A CA 1
ATOM 625 C C . GLY A 1 83 ? 13.527 -4.196 -12.806 1.00 94.44 83 GLY A C 1
ATOM 626 O O . GLY A 1 83 ? 12.691 -4.060 -11.922 1.00 94.44 83 GLY A O 1
ATOM 627 N N . TRP A 1 84 ? 14.598 -3.411 -12.883 1.00 95.00 84 TRP A N 1
ATOM 628 C CA . TRP A 1 84 ? 14.886 -2.361 -11.904 1.00 95.00 84 TRP A CA 1
ATOM 629 C C . TRP A 1 84 ? 14.767 -0.968 -12.517 1.00 95.00 84 TRP A C 1
ATOM 631 O O . TRP A 1 84 ? 15.522 -0.624 -13.421 1.00 95.00 84 TRP A O 1
ATOM 641 N N . GLU A 1 85 ? 13.825 -0.179 -12.007 1.00 93.25 85 GLU A N 1
ATOM 642 C CA . GLU A 1 85 ? 13.599 1.223 -12.348 1.00 93.25 85 GLU A CA 1
ATOM 643 C C . GLU A 1 85 ? 14.156 2.148 -11.255 1.00 93.25 85 GLU A C 1
ATOM 645 O O . GLU A 1 85 ? 13.851 1.998 -10.065 1.00 93.25 85 GLU A O 1
ATOM 650 N N . ILE A 1 86 ? 14.987 3.110 -11.649 1.00 93.38 86 ILE A N 1
ATOM 651 C CA . ILE A 1 86 ? 15.622 4.090 -10.767 1.00 93.38 86 ILE A CA 1
ATOM 652 C C . ILE A 1 86 ? 15.392 5.490 -11.336 1.00 93.38 86 ILE A C 1
ATOM 654 O O . ILE A 1 86 ? 15.841 5.776 -12.447 1.00 93.38 86 ILE A O 1
ATOM 658 N N . ALA A 1 87 ? 14.801 6.394 -10.548 1.00 91.31 87 ALA A N 1
ATOM 659 C CA . ALA A 1 87 ? 14.743 7.814 -10.894 1.00 91.31 87 ALA A CA 1
ATOM 660 C C . ALA A 1 87 ? 14.823 8.759 -9.690 1.00 91.31 87 ALA A C 1
ATOM 662 O O . ALA A 1 87 ? 14.259 8.477 -8.645 1.00 91.31 87 ALA A O 1
ATOM 663 N N . LEU A 1 88 ? 15.467 9.931 -9.787 1.00 88.62 88 LEU A N 1
ATOM 664 C CA . LEU A 1 88 ? 15.393 10.884 -8.660 1.00 88.62 88 LEU A CA 1
ATOM 665 C C . LEU A 1 88 ? 14.026 11.570 -8.595 1.00 88.62 88 LEU A C 1
ATOM 667 O O . LEU A 1 88 ? 13.465 11.729 -7.518 1.00 88.62 88 LEU A O 1
ATOM 671 N N . GLY A 1 89 ? 13.473 11.985 -9.731 1.00 89.69 89 GLY A N 1
ATOM 672 C CA . GLY A 1 89 ? 12.158 12.617 -9.776 1.00 89.69 89 GLY A CA 1
ATOM 673 C C . GLY A 1 89 ? 11.055 11.576 -9.718 1.00 89.69 89 GLY A C 1
ATOM 674 O O . GLY A 1 89 ? 10.297 11.555 -8.752 1.00 89.69 89 GLY A O 1
ATOM 675 N N . ALA A 1 90 ? 10.959 10.723 -10.738 1.00 90.31 90 ALA A N 1
ATOM 676 C CA . ALA A 1 90 ? 9.879 9.757 -10.783 1.00 90.31 90 ALA A CA 1
ATOM 677 C C . ALA A 1 90 ? 9.993 8.612 -11.765 1.00 90.31 90 ALA A C 1
ATOM 679 O O . ALA A 1 90 ? 10.620 8.747 -12.809 1.00 90.31 90 ALA A O 1
ATOM 680 N N . ASN A 1 91 ? 9.276 7.546 -11.435 1.00 92.00 91 ASN A N 1
ATOM 681 C CA . ASN A 1 91 ? 9.087 6.368 -12.255 1.00 92.00 91 ASN A CA 1
ATOM 682 C C . ASN A 1 91 ? 7.610 6.209 -12.619 1.00 92.00 91 ASN A C 1
ATOM 684 O O . ASN A 1 91 ? 6.739 6.321 -11.754 1.00 92.00 91 ASN A O 1
ATOM 688 N N . VAL A 1 92 ? 7.327 5.962 -13.895 1.00 90.94 92 VAL A N 1
ATOM 689 C CA . VAL A 1 92 ? 5.971 5.782 -14.422 1.00 90.94 92 VAL A CA 1
ATOM 690 C C . VAL A 1 92 ? 5.927 4.519 -15.267 1.00 90.94 92 VAL A C 1
ATOM 692 O O . VAL A 1 92 ? 6.528 4.464 -16.336 1.00 90.94 92 VAL A O 1
ATOM 695 N N . ALA A 1 93 ? 5.132 3.546 -14.827 1.00 91.12 93 ALA A N 1
ATOM 696 C CA . ALA A 1 93 ? 4.775 2.360 -15.588 1.00 91.12 93 ALA A CA 1
ATOM 697 C C . ALA A 1 93 ? 3.305 2.449 -16.018 1.00 91.12 93 ALA A C 1
ATOM 699 O O . ALA A 1 93 ? 2.382 2.436 -15.202 1.00 91.12 93 ALA A O 1
ATOM 700 N N . ARG A 1 94 ? 3.057 2.587 -17.324 1.00 87.69 94 ARG A N 1
ATOM 701 C CA . ARG A 1 94 ? 1.693 2.830 -17.841 1.00 87.69 94 ARG A CA 1
ATOM 702 C C . ARG A 1 94 ? 0.848 1.573 -18.008 1.00 87.69 94 ARG A C 1
ATOM 704 O O . ARG A 1 94 ? -0.377 1.678 -18.050 1.00 87.69 94 ARG A O 1
ATOM 711 N N . LYS A 1 95 ? 1.499 0.428 -18.186 1.00 87.88 95 LYS A N 1
ATOM 712 C CA . LYS A 1 95 ? 0.880 -0.896 -18.212 1.00 87.88 95 LYS A CA 1
ATOM 713 C C . LYS A 1 95 ? 1.404 -1.685 -17.024 1.00 87.88 95 LYS A C 1
ATOM 715 O O . LYS A 1 95 ? 1.269 -1.234 -15.896 1.00 87.88 95 LYS A O 1
ATOM 720 N N . THR A 1 96 ? 2.045 -2.817 -17.281 1.00 88.62 96 THR A N 1
ATOM 721 C CA . THR A 1 96 ? 2.566 -3.698 -16.246 1.00 88.62 96 THR A CA 1
ATOM 722 C C . THR A 1 96 ? 3.924 -3.227 -15.738 1.00 88.62 96 THR A C 1
ATOM 724 O O . THR A 1 96 ? 4.847 -3.004 -16.532 1.00 88.62 96 THR A O 1
ATOM 727 N N . PHE A 1 97 ? 4.051 -3.160 -14.417 1.00 93.50 97 PHE A N 1
ATOM 728 C CA . PHE A 1 97 ? 5.328 -3.078 -13.718 1.00 93.50 97 PHE A CA 1
ATOM 729 C C . PHE A 1 97 ? 5.629 -4.424 -13.050 1.00 93.50 97 PHE A C 1
ATOM 731 O O . PHE A 1 97 ? 4.762 -5.011 -12.410 1.00 93.50 97 PHE A O 1
ATOM 738 N N . ALA A 1 98 ? 6.849 -4.934 -13.185 1.00 96.06 98 ALA A N 1
ATOM 739 C CA . ALA A 1 98 ? 7.289 -6.138 -12.497 1.00 96.06 98 ALA A CA 1
ATOM 740 C C . ALA A 1 98 ? 8.779 -6.059 -12.131 1.00 96.06 98 ALA A C 1
ATOM 742 O O . ALA A 1 98 ? 9.647 -6.267 -12.980 1.00 96.06 98 ALA A O 1
ATOM 743 N N . GLY A 1 99 ? 9.092 -5.806 -10.862 1.00 95.50 99 GLY A N 1
ATOM 744 C CA . GLY A 1 99 ? 10.465 -5.802 -10.362 1.00 95.50 99 GLY A CA 1
ATOM 745 C C . GLY A 1 99 ? 10.697 -4.842 -9.197 1.00 95.50 99 GLY A C 1
ATOM 746 O O . GLY A 1 99 ? 9.996 -4.931 -8.197 1.00 95.50 99 GLY A O 1
ATOM 747 N N . LEU A 1 100 ? 11.712 -3.978 -9.280 1.00 96.44 100 LEU A N 1
ATOM 748 C CA . LEU A 1 100 ? 12.082 -3.011 -8.238 1.00 96.44 100 LEU A CA 1
ATOM 749 C C . LEU A 1 100 ? 11.944 -1.579 -8.768 1.00 96.44 100 LEU A C 1
ATOM 751 O O . LEU A 1 100 ? 12.580 -1.240 -9.757 1.00 96.44 100 LEU A O 1
ATOM 755 N N . GLN A 1 101 ? 11.139 -0.746 -8.113 1.00 94.56 101 GLN A N 1
ATOM 756 C CA . GLN A 1 101 ? 10.932 0.657 -8.458 1.00 94.56 101 GLN A CA 1
ATOM 757 C C . GLN A 1 101 ? 11.483 1.530 -7.337 1.00 94.56 101 GLN A C 1
ATOM 759 O O . GLN A 1 101 ? 11.033 1.466 -6.195 1.00 94.56 101 GLN A O 1
ATOM 764 N N . THR A 1 102 ? 12.475 2.351 -7.650 1.00 95.06 102 THR A N 1
ATOM 765 C CA . THR A 1 102 ? 13.145 3.217 -6.677 1.00 95.06 102 THR A CA 1
ATOM 766 C C . THR A 1 102 ? 13.102 4.653 -7.166 1.00 95.06 102 THR A C 1
ATOM 768 O O . THR A 1 102 ? 13.719 4.979 -8.182 1.00 95.06 102 THR A O 1
ATOM 771 N N . ALA A 1 103 ? 12.372 5.511 -6.456 1.00 93.25 103 ALA A N 1
ATOM 772 C CA . ALA A 1 103 ? 12.342 6.939 -6.729 1.00 93.25 103 ALA A CA 1
ATOM 773 C C . ALA A 1 103 ? 12.612 7.774 -5.481 1.00 93.25 103 ALA A C 1
ATOM 775 O O . ALA A 1 103 ? 12.293 7.352 -4.378 1.00 93.25 103 ALA A O 1
ATOM 776 N N . VAL A 1 104 ? 13.170 8.981 -5.624 1.00 91.00 104 VAL A N 1
ATOM 777 C CA . VAL A 1 104 ? 13.115 9.948 -4.511 1.00 91.00 104 VAL A CA 1
ATOM 778 C C . VAL A 1 104 ? 11.760 10.648 -4.506 1.00 91.00 104 VAL A C 1
ATOM 780 O O . VAL A 1 104 ? 11.156 10.757 -3.451 1.00 91.00 104 VAL A O 1
ATOM 783 N N . GLY A 1 105 ? 11.248 11.096 -5.653 1.00 91.38 105 GLY A N 1
ATOM 784 C CA . GLY A 1 105 ? 9.921 11.710 -5.729 1.00 91.38 105 GLY A CA 1
ATOM 785 C C . GLY A 1 105 ? 8.798 10.676 -5.745 1.00 91.38 105 GLY A C 1
ATOM 786 O O . GLY A 1 105 ? 8.341 10.258 -4.681 1.00 91.38 105 GLY A O 1
ATOM 787 N N . PHE A 1 106 ? 8.325 10.306 -6.938 1.00 92.25 106 PHE A N 1
ATOM 788 C CA . PHE A 1 106 ? 7.125 9.481 -7.078 1.00 92.25 106 PHE A CA 1
ATOM 789 C C . PHE A 1 106 ? 7.310 8.216 -7.917 1.00 92.25 106 PHE A C 1
ATOM 791 O O . PHE A 1 106 ? 7.953 8.232 -8.961 1.00 92.25 106 PHE A O 1
ATOM 798 N N . ASN A 1 107 ? 6.697 7.129 -7.468 1.00 93.88 107 ASN A N 1
ATOM 799 C CA . ASN A 1 107 ? 6.475 5.917 -8.244 1.00 93.88 107 ASN A CA 1
ATOM 800 C C . ASN A 1 107 ? 4.998 5.879 -8.653 1.00 93.88 107 ASN A C 1
ATOM 802 O O . ASN A 1 107 ? 4.120 6.153 -7.836 1.00 93.88 107 ASN A O 1
ATOM 806 N N . TYR A 1 108 ? 4.711 5.583 -9.916 1.00 93.75 108 TYR A N 1
ATOM 807 C CA . TYR A 1 108 ? 3.347 5.506 -10.424 1.00 93.75 108 TYR A CA 1
ATOM 808 C C . TYR A 1 108 ? 3.180 4.300 -11.349 1.00 93.75 108 TYR A C 1
ATOM 810 O O . TYR A 1 108 ? 3.874 4.184 -12.360 1.00 93.75 108 TYR A O 1
ATOM 818 N N . SER A 1 109 ? 2.219 3.439 -11.025 1.00 93.38 109 SER A N 1
ATOM 819 C CA . SER A 1 109 ? 1.822 2.280 -11.824 1.00 93.38 109 SER A CA 1
ATOM 820 C C . SER A 1 109 ? 0.347 2.387 -12.186 1.00 93.38 109 SER A C 1
ATOM 822 O O . SER A 1 109 ? -0.520 2.518 -11.321 1.00 93.38 109 SER A O 1
ATOM 824 N N . ASN A 1 110 ? 0.047 2.378 -13.481 1.00 90.56 110 ASN A N 1
ATOM 825 C CA . ASN A 1 110 ? -1.320 2.586 -13.948 1.00 90.56 110 ASN A CA 1
ATOM 826 C C . ASN A 1 110 ? -2.135 1.287 -14.073 1.00 90.56 110 ASN A C 1
ATOM 828 O O . ASN A 1 110 ? -3.343 1.316 -13.854 1.00 90.56 110 ASN A O 1
ATOM 832 N N . GLU A 1 111 ? -1.495 0.178 -14.441 1.00 91.75 111 GLU A N 1
ATOM 833 C CA . GLU A 1 111 ? -2.102 -1.159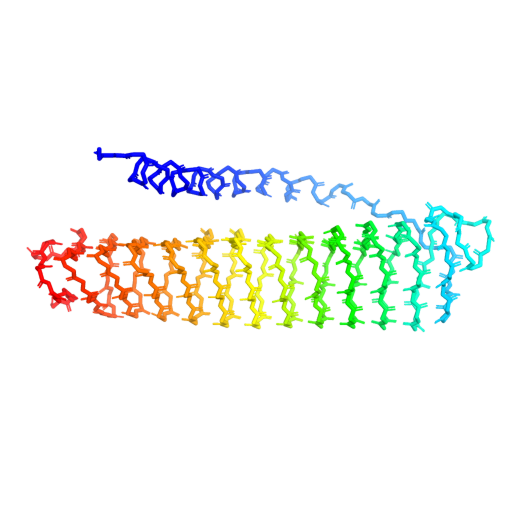 -14.405 1.00 91.75 111 GLU A CA 1
ATOM 834 C C . GLU A 1 111 ? -1.401 -1.991 -13.317 1.00 91.75 111 GLU A C 1
ATOM 836 O O . GLU A 1 111 ? -0.925 -1.436 -12.324 1.00 91.75 111 GLU A O 1
ATOM 841 N N . ASP A 1 112 ? -1.364 -3.312 -13.478 1.00 91.81 112 ASP A N 1
ATOM 842 C CA . ASP A 1 112 ? -0.885 -4.221 -12.445 1.00 91.81 112 ASP A CA 1
ATOM 843 C C . ASP A 1 112 ? 0.619 -4.064 -12.196 1.00 91.81 112 ASP A C 1
ATOM 845 O O . ASP A 1 112 ? 1.446 -4.052 -13.120 1.00 91.81 112 ASP A O 1
ATOM 849 N N . ALA A 1 113 ? 0.974 -3.983 -10.921 1.00 94.38 113 ALA A N 1
ATOM 850 C CA . ALA A 1 113 ? 2.334 -3.814 -10.450 1.00 94.38 113 ALA A CA 1
ATOM 851 C C . ALA A 1 113 ? 2.728 -4.975 -9.538 1.00 94.38 113 ALA A C 1
ATOM 853 O O . ALA A 1 113 ? 2.026 -5.309 -8.588 1.00 94.38 113 ALA A O 1
ATOM 854 N N . TYR A 1 114 ? 3.881 -5.579 -9.808 1.00 97.31 114 TYR A N 1
ATOM 855 C CA . TYR A 1 114 ? 4.400 -6.718 -9.061 1.00 97.31 114 TYR A CA 1
ATOM 856 C C . TYR A 1 114 ? 5.818 -6.424 -8.567 1.00 97.31 114 TYR A C 1
ATOM 858 O O . TYR A 1 114 ? 6.722 -6.191 -9.365 1.00 97.31 114 TYR A O 1
ATOM 866 N N . GLY A 1 115 ? 6.060 -6.493 -7.262 1.00 96.19 115 GLY A N 1
ATOM 867 C CA . GLY A 1 115 ? 7.412 -6.464 -6.706 1.00 96.19 115 GLY A CA 1
ATOM 868 C C . GLY A 1 115 ? 7.628 -5.416 -5.624 1.00 96.19 115 GLY A C 1
ATOM 869 O O . GLY A 1 115 ? 6.865 -5.342 -4.667 1.00 96.19 115 GLY A O 1
ATOM 870 N N . LEU A 1 116 ? 8.743 -4.696 -5.706 1.00 97.56 116 LEU A N 1
ATOM 871 C CA . LEU A 1 116 ? 9.245 -3.826 -4.649 1.00 97.56 116 LEU A CA 1
ATOM 872 C C . LEU A 1 116 ? 9.151 -2.360 -5.069 1.00 97.56 116 LEU A C 1
ATOM 874 O O . LEU A 1 116 ? 9.639 -2.007 -6.139 1.00 97.56 116 LEU A O 1
ATOM 878 N N . ALA A 1 117 ? 8.600 -1.505 -4.215 1.00 96.25 117 ALA A N 1
ATOM 879 C CA . ALA A 1 117 ? 8.538 -0.063 -4.429 1.00 96.25 117 ALA A CA 1
ATOM 880 C C . ALA A 1 117 ? 9.170 0.696 -3.252 1.00 96.25 117 ALA A C 1
ATOM 882 O O . ALA A 1 117 ? 8.947 0.355 -2.090 1.00 96.25 117 ALA A O 1
ATOM 883 N N . LEU A 1 118 ? 9.973 1.713 -3.562 1.00 96.81 118 LEU A N 1
ATOM 884 C CA . LEU A 1 118 ? 10.563 2.645 -2.600 1.00 96.81 118 LEU A CA 1
ATOM 885 C C . LEU A 1 118 ? 10.480 4.072 -3.143 1.00 96.81 118 LEU A C 1
ATOM 887 O O . LEU A 1 118 ? 11.105 4.362 -4.167 1.00 96.81 118 LEU A O 1
ATOM 891 N N . SER A 1 119 ? 9.741 4.954 -2.469 1.00 95.88 119 SER A N 1
ATOM 892 C CA . SER A 1 119 ? 9.567 6.353 -2.880 1.00 95.88 119 SER A CA 1
ATOM 893 C C . SER A 1 119 ? 9.077 7.289 -1.774 1.00 95.88 119 SER A C 1
ATOM 895 O O . SER A 1 119 ? 8.720 6.866 -0.681 1.00 95.88 119 SER A O 1
ATOM 897 N N . LEU A 1 120 ? 9.049 8.605 -2.012 1.00 94.25 120 LEU A N 1
ATOM 898 C CA . LEU A 1 120 ? 8.288 9.492 -1.124 1.00 94.25 120 LEU A CA 1
ATOM 899 C C . LEU A 1 120 ? 6.782 9.379 -1.390 1.00 94.25 120 LEU A C 1
ATOM 901 O O . LEU A 1 120 ? 5.990 9.518 -0.460 1.00 94.25 120 LEU A O 1
ATOM 905 N N . TYR A 1 121 ? 6.381 9.117 -2.631 1.00 94.25 121 TYR A N 1
ATOM 906 C CA . TYR A 1 121 ? 4.979 8.993 -3.001 1.00 94.25 121 TYR A CA 1
ATOM 907 C C . TYR A 1 121 ? 4.759 7.873 -4.014 1.00 94.25 121 TYR A C 1
ATOM 909 O O . TYR A 1 121 ? 5.224 7.965 -5.146 1.00 94.25 121 TYR A O 1
ATOM 917 N N . ASN A 1 122 ? 4.018 6.842 -3.628 1.00 95.12 122 ASN A N 1
ATOM 918 C CA . ASN A 1 122 ? 3.720 5.709 -4.495 1.00 95.12 122 ASN A CA 1
ATOM 919 C C . ASN A 1 122 ? 2.236 5.688 -4.850 1.00 95.12 122 ASN A C 1
ATOM 921 O O . ASN A 1 122 ? 1.391 5.833 -3.967 1.00 95.12 122 ASN A O 1
ATOM 925 N N . MET A 1 123 ? 1.925 5.526 -6.131 1.00 94.00 123 MET A N 1
ATOM 926 C CA . MET A 1 123 ? 0.567 5.508 -6.662 1.00 94.00 123 MET A CA 1
ATOM 927 C C . MET A 1 123 ? 0.337 4.284 -7.544 1.00 94.00 123 MET A C 1
ATOM 929 O O . MET A 1 123 ? 0.968 4.157 -8.590 1.00 94.00 123 MET A O 1
ATOM 933 N N . ASN A 1 124 ? -0.624 3.438 -7.187 1.00 94.50 124 ASN A N 1
ATOM 934 C CA . ASN A 1 124 ? -1.022 2.278 -7.981 1.00 94.50 124 ASN A CA 1
ATOM 935 C C . ASN A 1 124 ? -2.512 2.376 -8.329 1.00 94.50 124 ASN A C 1
ATOM 937 O O . ASN A 1 124 ? -3.363 2.286 -7.448 1.00 94.50 124 ASN A O 1
ATOM 941 N N . ASN A 1 125 ? -2.842 2.562 -9.608 1.00 91.62 125 ASN A N 1
ATOM 942 C CA . ASN A 1 125 ? -4.232 2.739 -10.057 1.00 91.62 125 ASN A CA 1
ATOM 943 C C . ASN A 1 125 ? -5.001 1.419 -10.257 1.00 91.62 125 ASN A C 1
ATOM 945 O O . ASN A 1 125 ? -6.217 1.452 -10.462 1.00 91.62 125 ASN A O 1
ATOM 949 N N . ALA A 1 126 ? -4.311 0.280 -10.221 1.00 92.31 126 ALA A N 1
ATOM 950 C CA . ALA A 1 126 ? -4.888 -1.059 -10.321 1.00 92.31 126 ALA A CA 1
ATOM 951 C C . ALA A 1 126 ? -4.397 -1.923 -9.146 1.00 92.31 126 ALA A C 1
ATOM 953 O O . ALA A 1 126 ? -4.414 -1.463 -8.003 1.00 92.31 126 ALA A O 1
ATOM 954 N N . GLU A 1 127 ? -3.965 -3.154 -9.407 1.00 95.06 127 GLU A N 1
ATOM 955 C CA . GLU A 1 127 ? -3.518 -4.078 -8.371 1.00 95.06 127 GLU A CA 1
ATOM 956 C C . GLU A 1 127 ? -2.005 -3.963 -8.134 1.00 95.06 127 GLU A C 1
ATOM 958 O O . GLU A 1 127 ? -1.202 -4.115 -9.056 1.00 95.06 127 GLU A O 1
ATOM 963 N N . PHE A 1 128 ? -1.597 -3.728 -6.885 1.00 96.38 128 PHE A N 1
ATOM 964 C CA . PHE A 1 128 ? -0.200 -3.809 -6.460 1.00 96.38 128 PHE A CA 1
ATOM 965 C C . PHE A 1 128 ? 0.034 -5.072 -5.631 1.00 96.38 128 PHE A C 1
ATOM 967 O O . PHE A 1 128 ? -0.558 -5.248 -4.566 1.00 96.38 128 PHE A O 1
ATOM 974 N N . TYR A 1 129 ? 0.943 -5.928 -6.089 1.00 98.00 129 TYR A N 1
ATOM 975 C CA . TYR A 1 129 ? 1.355 -7.154 -5.419 1.00 98.00 129 TYR A CA 1
ATOM 976 C C . TYR A 1 129 ? 2.823 -7.078 -5.007 1.00 98.00 129 TYR A C 1
ATOM 978 O O . TYR A 1 129 ? 3.715 -7.197 -5.848 1.00 98.00 129 TYR A O 1
ATOM 986 N N . GLY A 1 130 ? 3.105 -6.973 -3.711 1.00 97.38 130 GLY A N 1
ATOM 987 C CA . GLY A 1 130 ? 4.474 -7.081 -3.215 1.00 97.38 130 GLY A CA 1
ATOM 988 C C . GLY A 1 130 ? 4.757 -6.256 -1.971 1.00 97.38 130 GLY A C 1
ATOM 989 O O . GLY A 1 130 ? 4.013 -6.337 -0.997 1.00 97.38 130 GLY A O 1
ATOM 990 N N . LEU A 1 131 ? 5.883 -5.541 -1.970 1.00 98.06 131 LEU A N 1
ATOM 991 C CA . LEU A 1 131 ? 6.337 -4.751 -0.830 1.00 98.06 131 LEU A CA 1
ATOM 992 C C . LEU A 1 131 ? 6.579 -3.298 -1.229 1.00 98.06 131 LEU A C 1
ATOM 994 O O . LEU A 1 131 ? 7.379 -3.020 -2.117 1.00 98.06 131 LEU A O 1
ATOM 998 N N . SER A 1 132 ? 5.939 -2.375 -0.526 1.00 96.75 132 SER A N 1
ATOM 999 C CA . SER A 1 132 ? 6.120 -0.932 -0.674 1.00 96.75 132 SER A CA 1
ATOM 1000 C C . SER A 1 132 ? 6.686 -0.330 0.615 1.00 96.75 132 SER A C 1
ATOM 1002 O O . SER A 1 132 ? 6.219 -0.630 1.714 1.00 96.75 132 SER A O 1
ATOM 1004 N N . ILE A 1 133 ? 7.727 0.496 0.496 1.00 97.38 133 ILE A N 1
ATOM 1005 C CA . ILE A 1 133 ? 8.254 1.326 1.586 1.00 97.38 133 ILE A CA 1
ATOM 1006 C C . ILE A 1 133 ? 8.225 2.763 1.101 1.00 97.38 133 ILE A C 1
ATOM 1008 O O . ILE A 1 133 ? 9.103 3.166 0.343 1.00 97.38 133 ILE A O 1
ATOM 1012 N N . ASP A 1 134 ? 7.247 3.542 1.544 1.00 97.38 134 ASP A N 1
ATOM 1013 C CA . ASP A 1 134 ? 7.053 4.886 1.013 1.00 97.38 134 ASP A CA 1
ATOM 1014 C C . ASP A 1 134 ? 6.922 5.948 2.111 1.00 97.38 134 ASP A C 1
ATOM 1016 O O . ASP A 1 134 ? 6.813 5.638 3.298 1.00 97.38 134 ASP A O 1
ATOM 1020 N N . ALA A 1 135 ? 6.950 7.240 1.771 1.00 95.75 135 ALA A N 1
ATOM 1021 C CA . ALA A 1 135 ? 6.468 8.235 2.732 1.00 95.75 135 ALA A CA 1
ATOM 1022 C C . ALA A 1 135 ? 4.936 8.270 2.743 1.00 95.75 135 ALA A C 1
ATOM 1024 O O . ALA A 1 135 ? 4.325 8.276 3.813 1.00 95.75 135 ALA A O 1
ATOM 1025 N N . VAL A 1 136 ? 4.319 8.231 1.565 1.00 94.62 136 VAL A N 1
ATOM 1026 C CA . VAL A 1 136 ? 2.876 8.092 1.374 1.00 94.62 136 VAL A CA 1
ATOM 1027 C C . VAL A 1 136 ? 2.616 7.075 0.264 1.00 94.62 136 VAL A C 1
ATOM 1029 O O . VAL A 1 136 ? 3.181 7.197 -0.819 1.00 94.62 136 VAL A O 1
ATOM 1032 N N . GLY A 1 137 ? 1.737 6.111 0.525 1.00 94.62 137 GLY A N 1
ATOM 1033 C CA . GLY A 1 137 ? 1.274 5.132 -0.459 1.00 94.62 137 GLY A CA 1
ATOM 1034 C C . GLY A 1 137 ? -0.207 5.320 -0.767 1.00 94.62 137 GLY A C 1
ATOM 1035 O O . GLY A 1 137 ? -1.021 5.494 0.142 1.00 94.62 137 GLY A O 1
ATOM 1036 N N . VAL A 1 138 ? -0.554 5.315 -2.049 1.00 94.56 138 VAL A N 1
ATOM 1037 C CA . VAL A 1 138 ? -1.928 5.340 -2.549 1.00 94.56 138 VAL A CA 1
ATOM 1038 C C . VAL A 1 138 ? -2.077 4.189 -3.528 1.00 94.56 138 VAL A C 1
ATOM 1040 O O . VAL A 1 138 ? -1.433 4.169 -4.570 1.00 94.56 138 VAL A O 1
ATOM 1043 N N . SER A 1 139 ? -2.922 3.225 -3.206 1.00 94.50 139 SER A N 1
ATOM 1044 C CA . SER A 1 139 ? -3.143 2.052 -4.047 1.00 94.50 139 SER A CA 1
ATOM 1045 C C . SER A 1 139 ? -4.635 1.838 -4.214 1.00 94.50 139 SER A C 1
ATOM 1047 O O . SER A 1 139 ? -5.404 2.034 -3.279 1.00 94.50 139 SER A O 1
ATOM 1049 N N . ARG A 1 140 ? -5.079 1.404 -5.384 1.00 93.62 140 ARG A N 1
ATOM 1050 C CA . ARG A 1 140 ? -6.467 0.987 -5.535 1.00 93.62 140 ARG A CA 1
ATOM 1051 C C . ARG A 1 140 ? -6.704 -0.329 -4.805 1.00 93.62 140 ARG A C 1
ATOM 1053 O O . ARG A 1 140 ? -7.523 -0.374 -3.890 1.00 93.62 140 ARG A O 1
ATOM 1060 N N . ASP A 1 141 ? -5.929 -1.344 -5.174 1.00 95.88 141 ASP A N 1
ATOM 1061 C CA . ASP A 1 141 ? -5.885 -2.646 -4.523 1.00 95.88 141 ASP A CA 1
ATOM 1062 C C . ASP A 1 141 ? -4.438 -2.972 -4.136 1.00 95.88 141 ASP A C 1
ATOM 1064 O O . ASP A 1 141 ? -3.516 -2.834 -4.940 1.00 95.88 141 ASP A O 1
ATOM 1068 N N . MET A 1 142 ? -4.225 -3.379 -2.887 1.00 97.12 142 MET A N 1
ATOM 1069 C CA . MET A 1 142 ? -2.902 -3.667 -2.332 1.00 97.12 142 MET A CA 1
ATOM 1070 C C . MET A 1 142 ? -2.880 -5.085 -1.780 1.00 97.12 142 MET A C 1
ATOM 1072 O O . MET A 1 142 ? -3.710 -5.438 -0.945 1.00 97.12 142 MET A O 1
ATOM 1076 N N . TYR A 1 143 ? -1.895 -5.883 -2.195 1.00 98.25 143 TYR A N 1
ATOM 1077 C CA . TYR A 1 143 ? -1.681 -7.255 -1.739 1.00 98.25 143 TYR A CA 1
ATOM 1078 C C . TYR A 1 143 ? -0.206 -7.487 -1.365 1.00 98.25 143 TYR A C 1
ATOM 1080 O O . TYR A 1 143 ? 0.682 -7.383 -2.206 1.00 98.25 143 TYR A O 1
ATOM 1088 N N . GLY A 1 144 ? 0.079 -7.818 -0.102 1.00 97.81 144 GLY A N 1
ATOM 1089 C CA . GLY A 1 144 ? 1.446 -7.934 0.425 1.00 97.81 144 GLY A CA 1
ATOM 1090 C C . GLY A 1 144 ? 1.739 -7.053 1.646 1.00 97.81 144 GLY A C 1
ATOM 1091 O O . GLY A 1 144 ? 1.009 -7.115 2.636 1.00 97.81 144 GLY A O 1
ATOM 1092 N N . LEU A 1 145 ? 2.845 -6.303 1.625 1.00 98.31 145 LEU A N 1
ATOM 1093 C CA . LEU A 1 145 ? 3.308 -5.473 2.744 1.00 98.31 145 LEU A CA 1
ATOM 1094 C C . LEU A 1 145 ? 3.496 -4.021 2.308 1.00 98.31 145 LEU A C 1
ATOM 1096 O O . LEU A 1 145 ? 4.294 -3.745 1.425 1.00 98.31 145 LEU A O 1
ATOM 1100 N N . GLU A 1 146 ? 2.854 -3.089 2.994 1.00 97.56 146 GLU A N 1
ATOM 1101 C CA . GLU A 1 146 ? 3.048 -1.657 2.778 1.00 97.56 146 GLU A CA 1
ATOM 1102 C C . GLU A 1 146 ? 3.523 -0.986 4.069 1.00 97.56 146 GLU A C 1
ATOM 1104 O O . GLU A 1 146 ? 2.900 -1.134 5.120 1.00 97.56 146 GLU A O 1
ATOM 1109 N N . ALA A 1 147 ? 4.641 -0.265 4.016 1.00 98.19 147 ALA A N 1
ATOM 1110 C CA . ALA A 1 147 ? 5.231 0.435 5.152 1.00 98.19 147 ALA A CA 1
ATOM 1111 C C . ALA A 1 147 ? 5.450 1.916 4.817 1.00 98.19 147 ALA A C 1
ATOM 1113 O O . ALA A 1 147 ? 6.442 2.281 4.191 1.00 98.19 147 ALA A O 1
ATOM 1114 N N . ASN A 1 148 ? 4.547 2.777 5.291 1.00 97.56 148 ASN A N 1
ATOM 1115 C CA . ASN A 1 148 ? 4.532 4.198 4.961 1.00 97.56 148 ASN A CA 1
ATOM 1116 C C . ASN A 1 148 ? 4.913 5.096 6.146 1.00 97.56 148 ASN A C 1
ATOM 1118 O O . ASN A 1 148 ? 4.392 4.955 7.255 1.00 97.56 148 ASN A O 1
ATOM 1122 N N . LEU A 1 149 ? 5.776 6.090 5.921 1.00 96.00 149 LEU A N 1
ATOM 1123 C CA . LEU A 1 149 ? 6.209 7.025 6.971 1.00 96.00 149 LEU A CA 1
ATOM 1124 C C . LEU A 1 149 ? 5.077 7.931 7.475 1.00 96.00 149 LEU A C 1
ATOM 1126 O O . LEU A 1 149 ? 5.018 8.245 8.660 1.00 96.00 149 LEU A O 1
ATOM 1130 N N . ILE A 1 150 ? 4.205 8.394 6.583 1.00 93.06 150 ILE A N 1
ATOM 1131 C CA . ILE A 1 150 ? 3.128 9.339 6.886 1.00 93.06 150 ILE A CA 1
ATOM 1132 C C . ILE A 1 150 ? 1.802 8.594 6.885 1.00 93.06 150 ILE A C 1
ATOM 1134 O O . ILE A 1 150 ? 1.120 8.554 7.908 1.00 93.06 150 ILE A O 1
ATOM 1138 N N . GLY A 1 151 ? 1.432 7.980 5.767 1.00 92.56 151 GLY A N 1
ATOM 1139 C CA . GLY A 1 151 ? 0.164 7.278 5.697 1.00 92.56 151 GLY A CA 1
ATOM 1140 C C . GLY A 1 151 ? -0.058 6.506 4.418 1.00 92.56 151 GLY A C 1
ATOM 1141 O O . GLY A 1 151 ? 0.690 6.632 3.452 1.00 92.56 151 GLY A O 1
ATOM 1142 N N . SER A 1 152 ? -1.100 5.695 4.453 1.00 93.81 152 SER A N 1
ATOM 1143 C CA . SER A 1 152 ? -1.559 4.867 3.348 1.00 93.81 152 SER A CA 1
ATOM 1144 C C . SER A 1 152 ? -3.026 5.139 3.046 1.00 93.81 152 SER A C 1
ATOM 1146 O O . SER A 1 152 ? -3.821 5.411 3.952 1.00 93.81 152 SER A O 1
ATOM 1148 N N . MET A 1 153 ? -3.377 5.055 1.768 1.00 95.44 153 MET A N 1
ATOM 1149 C CA . MET A 1 153 ? -4.754 5.035 1.296 1.00 95.44 153 MET A CA 1
ATOM 1150 C C . MET A 1 153 ? -4.917 3.874 0.323 1.00 95.44 153 MET A C 1
ATOM 1152 O O . MET A 1 153 ? -4.262 3.838 -0.716 1.00 95.44 153 MET A O 1
ATOM 1156 N N . THR A 1 154 ? -5.785 2.930 0.668 1.00 96.12 154 THR A N 1
ATOM 1157 C CA . THR A 1 154 ? -6.201 1.850 -0.220 1.00 96.12 154 THR A CA 1
ATOM 1158 C C . THR A 1 154 ? -7.661 2.045 -0.591 1.00 96.12 154 THR A C 1
ATOM 1160 O O . THR A 1 154 ? -8.532 1.958 0.271 1.00 96.12 154 THR A O 1
ATOM 1163 N N . ASP A 1 155 ? -7.960 2.334 -1.852 1.00 92.31 155 ASP A N 1
ATOM 1164 C CA . ASP A 1 155 ? -9.319 2.744 -2.228 1.00 92.31 155 ASP A CA 1
ATOM 1165 C C . ASP A 1 155 ? -10.335 1.604 -2.146 1.00 92.31 155 ASP A C 1
ATOM 1167 O O . ASP A 1 155 ? -11.507 1.838 -1.840 1.00 92.31 155 ASP A O 1
ATOM 1171 N N . ARG A 1 156 ? -9.892 0.371 -2.408 1.00 93.69 156 ARG A N 1
ATOM 1172 C CA . ARG A 1 156 ? -10.741 -0.816 -2.429 1.00 93.69 156 ARG A CA 1
ATOM 1173 C C . ARG A 1 156 ? -10.288 -1.852 -1.419 1.00 93.69 156 ARG A C 1
ATOM 1175 O O . ARG A 1 156 ? -10.711 -1.795 -0.261 1.00 93.69 156 ARG A O 1
ATOM 1182 N N . THR A 1 157 ? -9.456 -2.794 -1.846 1.00 96.50 157 THR A N 1
ATOM 1183 C CA . THR A 1 157 ? -9.096 -3.954 -1.046 1.00 96.50 157 THR A CA 1
ATOM 1184 C C . THR A 1 157 ? -7.633 -3.902 -0.637 1.00 96.50 157 THR A C 1
ATOM 1186 O O . THR A 1 157 ? -6.729 -3.742 -1.453 1.00 96.50 157 THR A O 1
ATOM 1189 N N . MET A 1 158 ? -7.401 -4.073 0.659 1.00 97.69 158 MET A N 1
ATOM 1190 C CA . MET A 1 158 ? -6.087 -4.288 1.245 1.00 97.69 158 MET A CA 1
ATOM 1191 C C . MET A 1 158 ? -6.001 -5.741 1.719 1.00 97.69 158 MET A C 1
ATOM 1193 O O . MET A 1 158 ? -6.875 -6.209 2.444 1.00 97.69 158 MET A O 1
ATOM 1197 N N . GLY A 1 159 ? -4.962 -6.464 1.307 1.00 98.25 159 GLY A N 1
ATOM 1198 C CA . GLY A 1 159 ? -4.703 -7.850 1.687 1.00 98.25 159 GLY A CA 1
ATOM 1199 C C . GLY A 1 159 ? -3.266 -8.057 2.157 1.00 98.25 159 GLY A C 1
ATOM 1200 O O . GLY A 1 159 ? -2.355 -8.133 1.340 1.00 98.25 159 GLY A O 1
ATOM 1201 N N . GLY A 1 160 ? -3.039 -8.202 3.463 1.00 98.00 160 GLY A N 1
ATOM 1202 C CA . GLY A 1 160 ? -1.711 -8.470 4.031 1.00 98.00 160 GLY A CA 1
ATOM 1203 C C . GLY A 1 160 ? -1.384 -7.626 5.263 1.00 98.00 160 GLY A C 1
ATOM 1204 O O . GLY A 1 160 ? -2.084 -7.721 6.271 1.00 98.00 160 GLY A O 1
ATOM 1205 N N . LEU A 1 161 ? -0.311 -6.829 5.214 1.00 98.38 161 LEU A N 1
ATOM 1206 C CA . LEU A 1 161 ? 0.135 -5.961 6.314 1.00 98.38 161 LEU A CA 1
ATOM 1207 C C . LEU A 1 161 ? 0.352 -4.519 5.836 1.00 98.38 161 LEU A C 1
ATOM 1209 O O . LEU A 1 161 ? 1.190 -4.285 4.975 1.00 98.38 161 LEU A O 1
ATOM 1213 N N . GLN A 1 162 ? -0.327 -3.555 6.453 1.00 97.69 162 GLN A N 1
ATOM 1214 C CA . GLN A 1 162 ? -0.121 -2.124 6.218 1.00 97.69 162 GLN A CA 1
ATOM 1215 C C . GLN A 1 162 ? 0.341 -1.460 7.516 1.00 97.69 162 GLN A C 1
ATOM 1217 O O . GLN A 1 162 ? -0.322 -1.551 8.548 1.00 97.69 162 GLN A O 1
ATOM 1222 N N . VAL A 1 163 ? 1.503 -0.816 7.484 1.00 98.19 163 VAL A N 1
ATOM 1223 C CA . VAL A 1 163 ? 2.107 -0.095 8.608 1.00 98.19 163 VAL A CA 1
ATOM 1224 C C . VAL A 1 163 ? 2.260 1.361 8.201 1.00 98.19 163 VAL A C 1
ATOM 1226 O O . VAL A 1 163 ? 2.866 1.662 7.184 1.00 98.19 163 VAL A O 1
ATOM 1229 N N . SER A 1 164 ? 1.703 2.285 8.973 1.00 97.00 164 SER A N 1
ATOM 1230 C CA . SER A 1 164 ? 1.676 3.712 8.653 1.00 97.00 164 SER A CA 1
ATOM 1231 C C . SER A 1 164 ? 2.067 4.563 9.858 1.00 97.00 164 SER A C 1
ATOM 1233 O O . SER A 1 164 ? 1.625 4.325 10.981 1.00 97.00 164 SER A O 1
ATOM 1235 N N . GLY A 1 165 ? 2.884 5.596 9.658 1.00 95.00 165 GLY A N 1
ATOM 1236 C CA . GLY A 1 165 ? 3.319 6.441 10.774 1.00 95.00 165 GLY A CA 1
ATOM 1237 C C . GLY A 1 165 ? 2.194 7.265 11.406 1.00 95.00 165 GLY A C 1
ATOM 1238 O O . GLY A 1 165 ? 2.144 7.372 12.630 1.00 95.00 165 GLY A O 1
ATOM 1239 N N . LEU A 1 166 ? 1.260 7.812 10.620 1.00 92.75 166 LEU A N 1
ATOM 1240 C CA . LEU A 1 166 ? 0.124 8.590 11.133 1.00 92.75 166 LEU A CA 1
ATOM 1241 C C . LEU A 1 166 ? -1.207 7.884 10.920 1.00 92.75 166 LEU A C 1
ATOM 1243 O O . LEU A 1 166 ? -1.929 7.662 11.890 1.00 92.75 1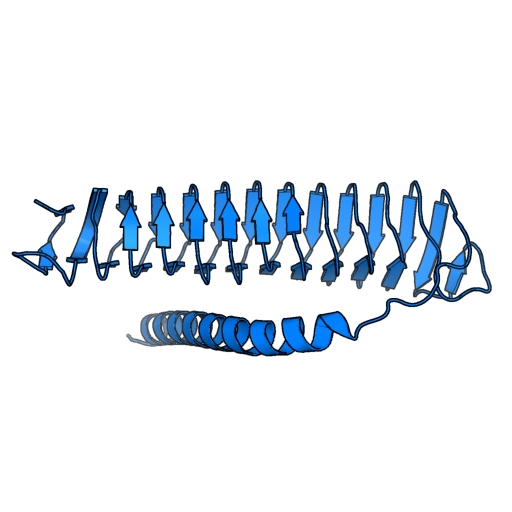66 LEU A O 1
ATOM 1247 N N . ALA A 1 167 ? -1.568 7.561 9.681 1.00 92.81 167 ALA A N 1
ATOM 1248 C CA . ALA A 1 167 ? -2.876 6.981 9.420 1.00 92.81 167 ALA A CA 1
ATOM 1249 C C . ALA A 1 167 ? -2.897 6.041 8.219 1.00 92.81 167 ALA A C 1
ATOM 1251 O O . ALA A 1 167 ? -2.135 6.207 7.271 1.00 92.81 167 ALA A O 1
ATOM 1252 N N . SER A 1 168 ? -3.799 5.073 8.301 1.00 94.69 168 SER A N 1
ATOM 1253 C CA . SER A 1 168 ? -4.052 4.037 7.307 1.00 94.69 168 SER A CA 1
ATOM 1254 C C . SER A 1 168 ? -5.541 4.014 7.010 1.00 94.69 168 SER A C 1
ATOM 1256 O O . SER A 1 168 ? -6.344 4.072 7.947 1.00 94.69 168 SER A O 1
ATOM 1258 N N . ALA A 1 169 ? -5.931 3.993 5.740 1.00 95.69 169 ALA A N 1
ATOM 1259 C CA . ALA A 1 169 ? -7.337 4.073 5.372 1.00 95.69 169 ALA A CA 1
ATOM 1260 C C . ALA A 1 169 ? -7.675 3.157 4.191 1.00 95.69 169 ALA A C 1
ATOM 1262 O O . ALA A 1 169 ? -7.099 3.301 3.119 1.00 95.69 169 ALA A O 1
ATOM 1263 N N . VAL A 1 170 ? -8.632 2.249 4.395 1.00 96.50 170 VAL A N 1
ATOM 1264 C CA . VAL A 1 170 ? -9.084 1.261 3.406 1.00 96.50 170 VAL A CA 1
ATOM 1265 C C . VAL A 1 170 ? -10.564 1.482 3.075 1.00 96.50 170 VAL A C 1
ATOM 1267 O O . VAL A 1 170 ? -11.420 1.440 3.960 1.00 96.50 170 VAL A O 1
ATOM 1270 N N . GLY A 1 171 ? -10.887 1.738 1.809 1.00 92.38 171 GLY A N 1
ATOM 1271 C CA . GLY A 1 171 ? -12.233 2.141 1.388 1.00 92.38 171 GLY A CA 1
ATOM 1272 C C . GLY A 1 171 ? -13.271 1.016 1.360 1.00 92.38 171 GLY A C 1
ATOM 1273 O O . GLY A 1 171 ? -14.455 1.281 1.585 1.00 92.38 171 GLY A O 1
ATOM 1274 N N . GLU A 1 172 ? -12.859 -0.237 1.138 1.00 94.12 172 GLU A N 1
ATOM 1275 C CA . GLU A 1 172 ? -13.761 -1.394 1.134 1.00 94.12 172 GLU A CA 1
ATOM 1276 C C . GLU A 1 172 ? -13.347 -2.458 2.156 1.00 94.12 172 GLU A C 1
ATOM 1278 O O . GLU A 1 172 ? -13.870 -2.471 3.270 1.00 94.12 172 GLU A O 1
ATOM 1283 N N . ASP A 1 173 ? -12.432 -3.352 1.796 1.00 96.50 173 ASP A N 1
ATOM 1284 C CA . ASP A 1 173 ? -12.110 -4.540 2.586 1.00 96.50 173 ASP A CA 1
ATOM 1285 C C . ASP A 1 173 ? -10.649 -4.552 3.003 1.00 96.50 173 ASP A C 1
ATOM 1287 O O . ASP A 1 173 ? -9.757 -4.572 2.160 1.00 96.50 173 ASP A O 1
ATOM 1291 N N . ALA A 1 174 ? -10.399 -4.597 4.307 1.00 97.88 174 ALA A N 1
ATOM 1292 C CA . ALA A 1 174 ? -9.069 -4.795 4.856 1.00 97.88 174 ALA A CA 1
ATOM 1293 C C . ALA A 1 174 ? -8.930 -6.214 5.406 1.00 97.88 174 ALA A C 1
ATOM 1295 O O . ALA A 1 174 ? -9.407 -6.511 6.501 1.00 97.88 174 ALA A O 1
ATOM 1296 N N . TYR A 1 175 ? -8.255 -7.079 4.659 1.00 98.31 175 TYR A N 1
ATOM 1297 C CA . TYR A 1 175 ? -7.877 -8.425 5.065 1.00 98.31 175 TYR A CA 1
ATOM 1298 C C . TYR A 1 175 ? -6.452 -8.429 5.621 1.00 98.31 175 TYR A C 1
ATOM 1300 O O . TYR A 1 175 ? -5.489 -8.185 4.899 1.00 98.31 175 TYR A O 1
ATOM 1308 N N . GLY A 1 176 ? -6.298 -8.765 6.901 1.00 97.62 176 GLY A N 1
ATOM 1309 C CA . GLY A 1 176 ? -4.993 -8.904 7.545 1.00 97.62 176 GLY A CA 1
ATOM 1310 C C . GLY A 1 176 ? -4.769 -7.898 8.667 1.00 97.62 176 GLY A C 1
ATOM 1311 O O . GLY A 1 176 ? -5.524 -7.883 9.639 1.00 97.62 176 GLY A O 1
ATOM 1312 N N . VAL A 1 177 ? -3.686 -7.122 8.599 1.00 98.44 177 VAL A N 1
ATOM 1313 C CA . VAL A 1 177 ? -3.237 -6.276 9.713 1.00 98.44 177 VAL A CA 1
ATOM 1314 C C . VAL A 1 177 ? -3.008 -4.837 9.261 1.00 98.44 177 VAL A C 1
ATOM 1316 O O . VAL A 1 177 ? -2.220 -4.589 8.354 1.00 98.44 177 VAL A O 1
ATOM 1319 N N . GLN A 1 178 ? -3.641 -3.887 9.948 1.00 97.88 178 GLN A N 1
ATOM 1320 C CA . GLN A 1 178 ? -3.360 -2.457 9.829 1.00 97.88 178 GLN A CA 1
ATOM 1321 C C . GLN A 1 178 ? -2.732 -1.939 11.120 1.00 97.88 178 GLN A C 1
ATOM 1323 O O . GLN A 1 178 ? -3.271 -2.139 12.210 1.00 97.88 178 GLN A O 1
ATOM 1328 N N . ILE A 1 179 ? -1.598 -1.258 11.004 1.00 98.06 179 ILE A N 1
ATOM 1329 C CA . ILE A 1 179 ? -0.889 -0.629 12.114 1.00 98.06 179 ILE A CA 1
ATOM 1330 C C . ILE A 1 179 ? -0.704 0.846 11.784 1.00 98.06 179 ILE A C 1
ATOM 1332 O O . ILE A 1 179 ? -0.030 1.171 10.813 1.00 98.06 179 ILE A O 1
ATOM 1336 N N . ALA A 1 180 ? -1.225 1.742 12.619 1.00 96.88 180 ALA A N 1
ATOM 1337 C CA . ALA A 1 180 ? -1.023 3.176 12.461 1.00 96.88 180 ALA A CA 1
ATOM 1338 C C . ALA A 1 180 ? -0.574 3.849 13.760 1.00 96.88 180 ALA A C 1
ATOM 1340 O O . ALA A 1 180 ? -1.106 3.593 14.839 1.00 96.88 180 ALA A O 1
ATOM 1341 N N . GLY A 1 181 ? 0.367 4.789 13.679 1.00 93.62 181 GLY A N 1
ATOM 1342 C CA . GLY A 1 181 ? 0.744 5.585 14.853 1.00 93.62 181 GLY A CA 1
ATOM 1343 C C . GLY A 1 181 ? -0.370 6.522 15.341 1.00 93.62 181 GLY A C 1
ATOM 1344 O O . GLY A 1 181 ? -0.368 6.925 16.499 1.00 93.62 181 GLY A O 1
ATOM 1345 N N . GLY A 1 182 ? -1.345 6.862 14.497 1.00 92.75 182 GLY A N 1
ATOM 1346 C CA . GLY A 1 182 ? -2.489 7.706 14.842 1.00 92.75 182 GLY A CA 1
ATOM 1347 C C . GLY A 1 182 ? -3.812 6.964 14.717 1.00 92.75 182 GLY A C 1
ATOM 1348 O O . GLY A 1 182 ? -4.445 6.690 15.740 1.00 92.75 182 GLY A O 1
ATOM 1349 N N . ALA A 1 183 ? -4.235 6.667 13.485 1.00 94.06 183 ALA A N 1
ATOM 1350 C CA . ALA A 1 183 ? -5.553 6.094 13.237 1.00 94.06 183 ALA A CA 1
ATOM 1351 C C . ALA A 1 183 ? -5.630 5.101 12.070 1.00 94.06 183 ALA A C 1
ATOM 1353 O O . ALA A 1 183 ? -5.010 5.323 11.033 1.00 94.06 183 ALA A O 1
ATOM 1354 N N . ASN A 1 184 ? -6.449 4.059 12.224 1.00 96.19 184 ASN A N 1
ATOM 1355 C CA . ASN A 1 184 ? -6.841 3.165 11.132 1.00 96.19 184 ASN A CA 1
ATOM 1356 C C . ASN A 1 184 ? -8.317 3.365 10.778 1.00 96.19 184 ASN A C 1
ATOM 1358 O O . ASN A 1 184 ? -9.165 3.475 11.669 1.00 96.19 184 ASN A O 1
ATOM 1362 N N . PHE A 1 185 ? -8.622 3.327 9.485 1.00 95.62 185 PHE A N 1
ATOM 1363 C CA . PHE A 1 185 ? -9.977 3.360 8.946 1.00 95.62 185 PHE A CA 1
ATOM 1364 C C . PHE A 1 185 ? -10.167 2.194 7.982 1.00 95.62 185 PHE A C 1
ATOM 1366 O O . PHE A 1 185 ? -9.314 1.943 7.135 1.00 95.62 185 PHE A O 1
ATOM 1373 N N . ALA A 1 186 ? -11.287 1.490 8.083 1.00 95.25 186 ALA A N 1
ATOM 1374 C CA . ALA A 1 186 ? -11.684 0.505 7.082 1.00 95.25 186 ALA A CA 1
ATOM 1375 C C . ALA A 1 186 ? -13.201 0.438 6.987 1.00 95.25 186 ALA A C 1
ATOM 1377 O O . ALA A 1 186 ? -13.851 0.494 8.023 1.00 95.25 186 ALA A O 1
ATOM 1378 N N . ARG A 1 187 ? -13.796 0.228 5.814 1.00 94.25 187 ARG A N 1
ATOM 1379 C CA . ARG A 1 187 ? -15.240 -0.067 5.772 1.00 94.25 187 ARG A CA 1
ATOM 1380 C C . ARG A 1 187 ? -15.529 -1.438 6.392 1.00 94.25 187 ARG A C 1
ATOM 1382 O O . ARG A 1 187 ? -16.365 -1.547 7.284 1.00 94.25 187 ARG A O 1
ATOM 1389 N N . ARG A 1 188 ? -14.779 -2.467 5.995 1.00 96.12 188 ARG A N 1
ATOM 1390 C CA . ARG A 1 188 ? -14.836 -3.814 6.580 1.00 96.12 188 ARG A CA 1
ATOM 1391 C C . ARG A 1 188 ? -13.437 -4.256 6.987 1.00 96.12 188 ARG A C 1
ATOM 1393 O O . ARG A 1 188 ? -12.527 -4.268 6.162 1.00 96.12 188 ARG A O 1
ATOM 1400 N N . ALA A 1 189 ? -13.254 -4.601 8.255 1.00 97.31 189 ALA A N 1
ATOM 1401 C CA . ALA A 1 189 ? -11.978 -5.042 8.803 1.00 97.31 189 ALA A CA 1
ATOM 1402 C C . ALA A 1 189 ? -12.023 -6.537 9.134 1.00 97.31 189 ALA A C 1
ATOM 1404 O O . ALA A 1 189 ? -12.668 -6.954 10.093 1.00 97.31 189 ALA A O 1
ATOM 1405 N N . HIS A 1 190 ? -11.295 -7.334 8.358 1.00 97.62 190 HIS A N 1
ATOM 1406 C CA . HIS A 1 190 ? -11.085 -8.762 8.562 1.00 97.62 190 HIS A CA 1
ATOM 1407 C C . HIS A 1 190 ? -9.676 -9.002 9.120 1.00 97.62 190 HIS A C 1
ATOM 1409 O O . HIS A 1 190 ? -8.735 -9.276 8.371 1.00 97.62 190 HIS A O 1
ATOM 1415 N N . GLY A 1 191 ? -9.514 -8.888 10.438 1.00 96.81 191 GLY A N 1
ATOM 1416 C CA . GLY A 1 191 ? -8.230 -9.105 11.107 1.00 96.81 191 GLY A CA 1
ATOM 1417 C C . GLY A 1 191 ? -7.926 -8.085 12.200 1.00 96.81 191 GLY A C 1
ATOM 1418 O O . GLY A 1 191 ? -8.789 -7.776 13.016 1.00 96.81 191 GLY A O 1
ATOM 1419 N N . LEU A 1 192 ? -6.683 -7.610 12.281 1.00 97.88 192 LEU A N 1
ATOM 1420 C CA . LEU A 1 192 ? -6.210 -6.756 13.375 1.00 97.88 192 LEU A CA 1
ATOM 1421 C C . LEU A 1 192 ? -6.048 -5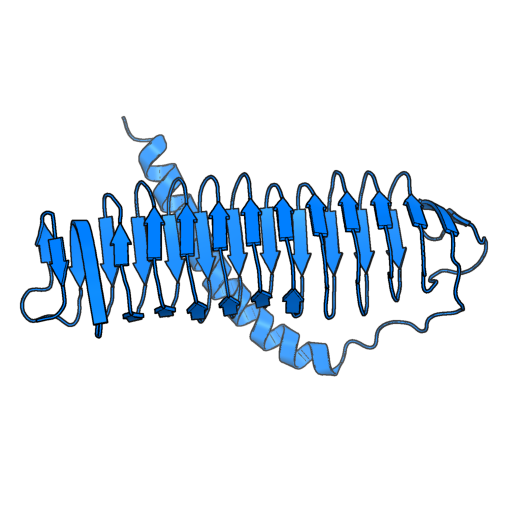.304 12.919 1.00 97.88 192 LEU A C 1
ATOM 1423 O O . LEU A 1 192 ? -5.292 -5.023 11.995 1.00 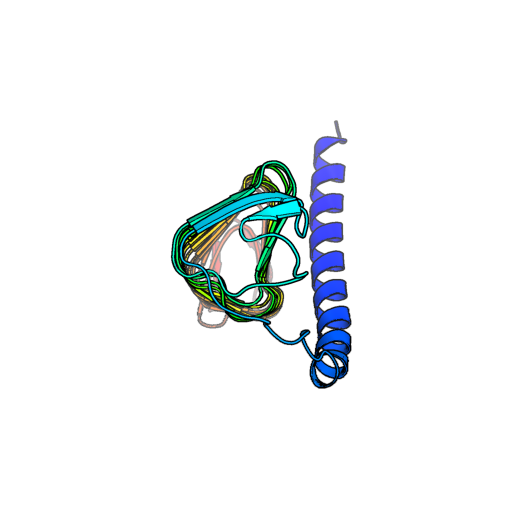97.88 192 LEU A O 1
ATOM 1427 N N . GLN A 1 193 ? -6.668 -4.371 13.634 1.00 97.81 193 GLN A N 1
ATOM 1428 C CA . GLN A 1 193 ? -6.363 -2.946 13.535 1.00 97.81 193 GLN A CA 1
ATOM 1429 C C . GLN A 1 193 ? -5.716 -2.471 14.835 1.00 97.81 193 GLN A C 1
ATOM 1431 O O . GLN A 1 193 ? -6.328 -2.513 15.903 1.00 97.81 193 GLN A O 1
ATOM 1436 N N . LEU A 1 194 ? -4.471 -2.016 14.748 1.00 98.19 194 LEU A N 1
ATOM 1437 C CA . LEU A 1 194 ? -3.723 -1.450 15.860 1.00 98.19 194 LEU A CA 1
ATOM 1438 C C . LEU A 1 194 ? -3.436 0.018 15.569 1.00 98.19 194 LEU A C 1
ATOM 1440 O O . LEU A 1 194 ? -2.682 0.340 14.654 1.00 98.19 194 LEU A O 1
ATOM 1444 N N . ALA A 1 195 ? -4.006 0.914 16.363 1.00 96.69 195 ALA A N 1
ATOM 1445 C CA . ALA A 1 195 ? -3.706 2.335 16.294 1.00 96.69 195 ALA A CA 1
ATOM 1446 C C . ALA A 1 195 ? -3.495 2.897 17.689 1.00 96.69 195 ALA A C 1
ATOM 1448 O O . ALA A 1 195 ? -4.194 2.511 18.619 1.00 96.69 195 ALA A O 1
ATOM 1449 N N . LEU A 1 196 ? -2.568 3.843 17.867 1.00 93.38 196 LEU A N 1
ATOM 1450 C CA . LEU A 1 196 ? -2.385 4.428 19.201 1.00 93.38 196 LEU A CA 1
ATOM 1451 C C . LEU A 1 196 ? -3.625 5.194 19.658 1.00 93.38 196 LEU A C 1
ATOM 1453 O O . LEU A 1 196 ? -3.922 5.197 20.848 1.00 93.38 196 LEU A O 1
ATOM 1457 N N . ILE A 1 197 ? -4.341 5.860 18.748 1.00 92.44 197 ILE A N 1
ATOM 1458 C CA . ILE A 1 197 ? -5.406 6.789 19.132 1.00 92.44 197 ILE A CA 1
ATOM 1459 C C . ILE A 1 197 ? -6.775 6.275 18.715 1.00 92.44 197 ILE A C 1
ATOM 1461 O O . ILE A 1 197 ? -7.653 6.205 19.574 1.00 92.44 197 ILE A O 1
ATOM 1465 N N . TYR A 1 198 ? -6.968 5.944 17.438 1.00 93.00 198 TYR A N 1
ATOM 1466 C CA . TYR A 1 198 ? -8.311 5.707 16.917 1.00 93.00 198 TYR A CA 1
ATOM 1467 C C . TYR A 1 198 ? -8.379 4.585 15.882 1.00 93.00 198 TYR A C 1
ATOM 1469 O O . TYR A 1 198 ? -7.683 4.633 14.876 1.00 93.00 198 TYR A O 1
ATOM 1477 N N . ASN A 1 199 ? -9.257 3.609 16.085 1.00 95.19 199 ASN A N 1
ATOM 1478 C CA . ASN A 1 199 ? -9.644 2.665 15.036 1.00 95.19 199 ASN A CA 1
ATOM 1479 C C . ASN A 1 199 ? -11.127 2.851 14.722 1.00 95.19 199 ASN A C 1
ATOM 1481 O O . ASN A 1 199 ? -11.942 2.905 15.645 1.00 95.19 199 ASN A O 1
ATOM 1485 N N . GLN A 1 200 ? -11.473 2.917 13.437 1.00 95.38 200 GLN A N 1
ATOM 1486 C CA . GLN A 1 200 ? -12.859 2.977 12.989 1.00 95.38 200 GLN A CA 1
ATOM 1487 C C . GLN A 1 200 ? -13.132 1.971 11.878 1.00 95.38 200 GLN A C 1
ATOM 1489 O O . GLN A 1 200 ? -12.400 1.908 10.886 1.00 95.38 200 GLN A O 1
ATOM 1494 N N . THR A 1 201 ? -14.230 1.231 12.024 1.00 95.06 201 THR A N 1
ATOM 1495 C CA . THR A 1 201 ? -14.776 0.419 10.942 1.00 95.06 201 THR A CA 1
ATOM 1496 C C . THR A 1 201 ? -16.298 0.366 10.946 1.00 95.06 201 THR A C 1
ATOM 1498 O O . THR A 1 201 ? -16.911 0.683 11.961 1.00 95.06 201 THR A O 1
ATOM 1501 N N . ASP A 1 202 ? -16.921 -0.023 9.836 1.00 94.94 202 ASP A N 1
ATOM 1502 C CA . ASP A 1 202 ? -18.358 -0.306 9.843 1.00 94.94 202 ASP A CA 1
ATOM 1503 C C . ASP A 1 202 ? -18.588 -1.754 10.289 1.00 94.94 202 ASP A C 1
ATOM 1505 O O . ASP A 1 202 ? -19.361 -2.000 11.210 1.00 94.94 202 ASP A O 1
ATOM 1509 N N . LEU A 1 203 ? -17.860 -2.714 9.712 1.00 95.56 203 LEU A N 1
ATOM 1510 C CA . LEU A 1 203 ? -17.957 -4.131 10.079 1.00 95.56 203 LEU A CA 1
ATOM 1511 C C . LEU A 1 203 ? -16.616 -4.665 10.574 1.00 95.56 203 LEU A C 1
ATOM 1513 O O . LEU A 1 203 ? -15.635 -4.681 9.828 1.00 95.56 203 LEU A O 1
ATOM 1517 N N . LEU A 1 204 ? -16.588 -5.137 11.821 1.00 96.38 204 LEU A N 1
ATOM 1518 C CA . LEU A 1 204 ? -15.410 -5.737 12.438 1.00 96.38 204 LEU A CA 1
ATOM 1519 C C . LEU A 1 204 ? -15.531 -7.265 12.523 1.00 96.38 204 LEU A C 1
ATOM 1521 O O . LEU A 1 204 ? -16.299 -7.806 13.318 1.00 96.38 204 LEU A O 1
ATOM 1525 N N . TRP A 1 205 ? -14.679 -7.956 11.772 1.00 96.50 205 TRP A N 1
ATOM 1526 C CA . TRP A 1 205 ? -14.389 -9.381 11.913 1.00 96.50 205 TRP A CA 1
ATOM 1527 C C . TRP A 1 205 ? -12.938 -9.559 12.366 1.00 96.50 205 TRP A C 1
ATOM 1529 O O . TRP A 1 205 ? -12.054 -9.937 11.593 1.00 96.50 205 TRP A O 1
ATOM 1539 N N . GLY A 1 206 ? -12.676 -9.230 13.628 1.00 95.25 206 GLY A N 1
ATOM 1540 C CA . GLY A 1 206 ? -11.360 -9.385 14.229 1.00 95.25 206 GLY A CA 1
ATOM 1541 C C . GLY A 1 206 ? -11.152 -8.517 15.465 1.00 95.25 206 GLY A C 1
ATOM 1542 O O . GLY A 1 206 ? -11.996 -8.472 16.353 1.00 95.25 206 GLY A O 1
ATOM 1543 N N . CYS A 1 207 ? -9.990 -7.881 15.570 1.00 96.50 207 CYS A N 1
ATOM 1544 C CA . CYS A 1 207 ? -9.564 -7.180 16.778 1.00 96.50 207 CYS A CA 1
ATOM 1545 C C . CYS A 1 207 ? -9.244 -5.715 16.483 1.00 96.50 207 CYS A C 1
ATOM 1547 O O . CYS A 1 207 ? -8.489 -5.427 15.556 1.00 96.50 207 CYS A O 1
ATOM 1549 N N . GLN A 1 208 ? -9.735 -4.797 17.313 1.00 97.50 208 GLN A N 1
ATOM 1550 C CA . GLN A 1 208 ? -9.252 -3.412 17.332 1.00 97.50 208 GLN A CA 1
ATOM 1551 C C . GLN A 1 208 ? -8.517 -3.133 18.638 1.00 97.50 208 GLN A C 1
ATOM 1553 O O . GLN A 1 208 ? -9.012 -3.459 19.716 1.00 97.50 208 GLN A O 1
ATOM 1558 N N . ILE A 1 209 ? -7.340 -2.523 18.548 1.00 97.81 209 ILE A N 1
ATOM 1559 C CA . ILE A 1 209 ? -6.528 -2.141 19.701 1.00 97.81 209 ILE A CA 1
ATOM 1560 C C . ILE A 1 209 ? -6.125 -0.679 19.549 1.00 97.81 209 ILE A C 1
ATOM 1562 O O . ILE A 1 209 ? -5.447 -0.312 18.587 1.00 97.81 209 ILE A O 1
ATOM 1566 N N . GLY A 1 210 ? -6.525 0.151 20.509 1.00 96.06 210 GLY A N 1
ATOM 1567 C CA . GLY A 1 210 ? -6.226 1.581 20.523 1.00 96.06 210 GLY A CA 1
ATOM 1568 C C . GLY A 1 210 ? -6.910 2.316 21.664 1.00 96.06 210 GLY A C 1
ATOM 1569 O O . GLY A 1 210 ? -7.675 1.720 22.411 1.00 96.06 210 GLY A O 1
ATOM 1570 N N . LEU A 1 211 ? -6.634 3.610 21.855 1.00 93.69 211 LEU A N 1
ATOM 1571 C CA . LEU A 1 211 ? -7.299 4.370 22.925 1.00 93.69 211 LEU A CA 1
ATOM 1572 C C . LEU A 1 211 ? -8.814 4.447 22.716 1.00 93.69 211 LEU A C 1
ATOM 1574 O O . LEU A 1 211 ? -9.570 4.344 23.685 1.00 93.69 211 LEU A O 1
ATOM 1578 N N . VAL A 1 212 ? -9.237 4.632 21.469 1.00 94.50 212 VAL A N 1
ATOM 1579 C CA . VAL A 1 212 ? -10.635 4.712 21.070 1.00 94.50 212 VAL A CA 1
ATOM 1580 C C . VAL A 1 212 ? -10.862 3.766 19.894 1.00 94.50 212 VAL A C 1
ATOM 1582 O O . VAL A 1 212 ? -10.205 3.881 18.864 1.00 94.50 212 VAL A O 1
ATOM 1585 N N . ASN A 1 213 ? -11.809 2.849 20.038 1.00 95.50 213 ASN A N 1
ATOM 1586 C CA . ASN A 1 213 ? -12.217 1.917 18.996 1.00 95.50 213 ASN A CA 1
ATOM 1587 C C . ASN A 1 213 ? -13.701 2.114 18.706 1.00 95.50 213 ASN A C 1
ATOM 1589 O O . ASN A 1 213 ? -14.509 2.229 19.632 1.00 95.50 213 ASN A O 1
ATOM 1593 N N . MET A 1 214 ? -14.051 2.177 17.427 1.00 95.19 214 MET A N 1
ATOM 1594 C CA . MET A 1 214 ? -15.418 2.351 16.966 1.00 95.19 214 MET A CA 1
ATOM 1595 C C . MET A 1 214 ? -15.716 1.357 15.846 1.00 95.19 214 MET A C 1
ATOM 1597 O O . MET A 1 214 ? -15.000 1.289 14.847 1.00 95.19 214 MET A O 1
ATOM 1601 N N . ALA A 1 215 ? -16.794 0.603 16.017 1.00 94.88 215 ALA A N 1
ATOM 1602 C CA . ALA A 1 215 ? -17.375 -0.250 14.996 1.00 94.88 215 ALA A CA 1
ATOM 1603 C C . ALA A 1 215 ? -18.879 0.029 14.896 1.00 94.88 215 ALA A C 1
ATOM 1605 O O . ALA A 1 215 ? -19.520 0.294 15.919 1.00 94.88 215 ALA A O 1
ATOM 1606 N N . PHE A 1 216 ? -19.457 -0.040 13.696 1.00 94.25 216 PHE A N 1
ATOM 1607 C CA . PHE A 1 216 ? -20.915 -0.076 13.584 1.00 94.25 216 PHE A CA 1
ATOM 1608 C C . PHE A 1 216 ? -21.436 -1.438 14.062 1.00 94.25 216 PHE A C 1
ATOM 1610 O O . PHE A 1 216 ? -22.199 -1.473 15.019 1.00 94.25 216 PHE A O 1
ATOM 1617 N N . ALA A 1 217 ? -20.940 -2.543 13.505 1.00 93.19 217 ALA A N 1
ATOM 1618 C CA . ALA A 1 217 ? -21.217 -3.905 13.962 1.00 93.19 217 ALA A CA 1
ATOM 1619 C C . ALA A 1 217 ? -19.924 -4.737 14.076 1.00 93.19 217 ALA A C 1
ATOM 1621 O O . ALA A 1 217 ? -18.898 -4.427 13.466 1.00 93.19 217 ALA A O 1
ATOM 1622 N N . CYS A 1 218 ? -19.953 -5.774 14.914 1.00 92.44 218 CYS A N 1
ATOM 1623 C CA . CYS A 1 218 ? -18.781 -6.568 15.291 1.00 92.44 218 CYS A CA 1
ATOM 1624 C C . CYS A 1 218 ? -19.133 -8.058 15.373 1.00 92.44 218 CYS A C 1
ATOM 1626 O O . CYS A 1 218 ? -19.150 -8.627 16.456 1.00 92.44 218 CYS A O 1
ATOM 1628 N N . ASP A 1 219 ? -19.429 -8.714 14.253 1.00 89.00 219 ASP A N 1
ATOM 1629 C CA . ASP A 1 219 ? -20.029 -10.058 14.312 1.00 89.00 219 ASP A CA 1
ATOM 1630 C C . ASP A 1 219 ? -19.098 -11.122 14.922 1.00 89.00 219 ASP A C 1
ATOM 1632 O O . ASP A 1 219 ? -19.560 -12.069 15.552 1.00 89.00 219 ASP A O 1
ATOM 1636 N N . HIS A 1 220 ? -17.783 -10.993 14.712 1.00 88.75 220 HIS A N 1
ATOM 1637 C CA . HIS A 1 220 ? -16.788 -11.960 15.187 1.00 88.75 220 HIS A CA 1
ATOM 1638 C C . HIS A 1 220 ? -15.520 -11.226 15.615 1.00 88.75 220 HIS A C 1
ATOM 1640 O O . HIS A 1 220 ? -14.588 -11.068 14.826 1.00 88.75 220 HIS A O 1
ATOM 1646 N N . GLY A 1 221 ? -15.479 -10.744 16.855 1.00 90.94 221 GLY A N 1
ATOM 1647 C CA . GLY A 1 221 ? -14.353 -9.931 17.284 1.00 90.94 221 GLY A CA 1
ATOM 1648 C C . GLY A 1 221 ? -14.472 -9.301 18.659 1.00 90.94 221 GLY A C 1
ATOM 1649 O O . GLY A 1 221 ? -15.447 -9.499 19.384 1.00 90.94 221 GLY A O 1
ATOM 1650 N N . PHE A 1 222 ? -13.448 -8.525 19.003 1.00 95.19 222 PHE A N 1
ATOM 1651 C CA . PHE A 1 222 ? -13.428 -7.695 20.200 1.00 95.19 222 PHE A CA 1
ATOM 1652 C C . PHE A 1 222 ? -12.583 -6.432 19.992 1.00 95.19 222 PHE A C 1
ATOM 1654 O O . PHE A 1 222 ? -11.725 -6.338 19.116 1.00 95.19 222 PHE A O 1
ATOM 1661 N N . GLN A 1 223 ? -12.815 -5.443 20.838 1.00 96.75 223 GLN A N 1
ATOM 1662 C CA . GLN A 1 223 ? -12.101 -4.178 20.887 1.00 96.75 223 GLN A CA 1
ATOM 1663 C C . GLN A 1 223 ? -11.418 -4.053 22.249 1.00 96.75 223 GLN A C 1
ATOM 1665 O O . GLN A 1 223 ? -12.031 -4.359 23.272 1.00 96.75 223 GLN A O 1
ATOM 1670 N N . ILE A 1 224 ? -10.168 -3.589 22.270 1.00 97.00 224 ILE A N 1
ATOM 1671 C CA . ILE A 1 224 ? -9.420 -3.275 23.492 1.00 97.00 224 ILE A CA 1
ATOM 1672 C C . ILE A 1 224 ? -8.972 -1.819 23.450 1.00 97.00 224 ILE A C 1
ATOM 1674 O O . ILE A 1 224 ? -8.221 -1.405 22.563 1.00 97.00 224 ILE A O 1
ATOM 1678 N N . GLY A 1 225 ? -9.391 -1.051 24.450 1.00 94.94 225 GLY A N 1
ATOM 1679 C CA . GLY A 1 225 ? -9.157 0.387 24.484 1.00 94.94 225 GLY A CA 1
ATOM 1680 C C . GLY A 1 225 ? -9.801 1.092 25.660 1.00 94.94 225 GLY A C 1
ATOM 1681 O O . GLY A 1 225 ? -10.605 0.505 26.373 1.00 94.94 225 GLY A O 1
ATOM 1682 N N . LEU A 1 226 ? -9.476 2.366 25.881 1.00 93.44 226 LEU A N 1
ATOM 1683 C CA . LEU A 1 226 ? -10.139 3.143 26.937 1.00 93.44 226 LEU A CA 1
ATOM 1684 C C . LEU A 1 226 ? -11.621 3.368 26.617 1.00 93.44 226 LEU A C 1
ATOM 1686 O O . LEU A 1 226 ? -12.455 3.353 27.520 1.00 93.44 226 LEU A O 1
ATOM 1690 N N . VAL A 1 227 ? -11.934 3.563 25.337 1.00 94.62 227 VAL A N 1
ATOM 1691 C CA . VAL A 1 227 ? -13.286 3.775 24.821 1.00 94.62 227 VAL A CA 1
ATOM 1692 C C . VAL A 1 227 ? -13.520 2.782 23.693 1.00 94.62 227 VAL A C 1
ATOM 1694 O O . VAL A 1 227 ? -12.856 2.867 22.666 1.00 94.62 227 VAL A O 1
ATOM 1697 N N . ASN A 1 228 ? -14.463 1.861 23.867 1.00 95.31 228 ASN A N 1
ATOM 1698 C CA . ASN A 1 228 ? -14.812 0.876 22.846 1.00 95.31 228 ASN A CA 1
ATOM 1699 C C . ASN A 1 228 ? -16.303 0.976 22.550 1.00 95.31 228 ASN A C 1
ATOM 1701 O O . ASN A 1 228 ? -17.129 0.787 23.451 1.00 95.31 228 ASN A O 1
ATOM 1705 N N . VAL A 1 229 ? -16.638 1.297 21.305 1.00 94.44 229 VAL A N 1
ATOM 1706 C CA . VAL A 1 229 ? -18.011 1.491 20.847 1.00 94.44 229 VAL A CA 1
ATOM 1707 C C . VAL A 1 229 ? -18.326 0.504 19.728 1.00 94.44 229 VAL A C 1
ATOM 1709 O O . VAL A 1 229 ? -17.648 0.493 18.702 1.00 94.44 229 VAL A O 1
ATOM 1712 N N . ILE A 1 230 ? -19.381 -0.284 19.918 1.00 94.56 230 ILE A N 1
ATOM 1713 C CA . ILE A 1 230 ? -19.995 -1.154 18.911 1.00 94.56 230 ILE A CA 1
ATOM 1714 C C . ILE A 1 230 ? -21.459 -0.721 18.825 1.00 94.56 230 ILE A C 1
ATOM 1716 O O . ILE A 1 230 ? -22.214 -0.965 19.760 1.00 94.56 230 ILE A O 1
ATOM 1720 N N . MET A 1 231 ? -21.848 0.002 17.773 1.00 91.81 231 MET A N 1
ATOM 1721 C CA . MET A 1 231 ? -23.168 0.654 17.721 1.00 91.81 231 MET A CA 1
ATOM 1722 C C . MET A 1 231 ? -24.326 -0.350 17.735 1.00 91.81 231 MET A C 1
ATOM 1724 O O . MET A 1 231 ? -25.306 -0.145 18.448 1.00 91.81 231 MET A O 1
ATOM 1728 N N . ASP A 1 232 ? -24.186 -1.436 16.981 1.00 92.94 232 ASP A N 1
ATOM 1729 C CA . ASP A 1 232 ? -25.122 -2.552 16.902 1.00 92.94 232 ASP A CA 1
ATOM 1730 C C . ASP A 1 232 ? -24.758 -3.618 17.943 1.00 92.94 232 ASP A C 1
ATOM 1732 O O . ASP A 1 232 ? -24.343 -4.723 17.619 1.00 92.94 232 ASP A O 1
ATOM 1736 N N . ASN A 1 233 ? -24.815 -3.260 19.226 1.00 89.44 233 ASN A N 1
ATOM 1737 C CA . ASN A 1 233 ? -24.635 -4.192 20.341 1.00 89.44 233 ASN A CA 1
ATOM 1738 C C . ASN A 1 233 ? -25.663 -3.889 21.439 1.00 89.44 233 ASN A C 1
ATOM 1740 O O . ASN A 1 233 ? -26.134 -2.757 21.562 1.00 89.44 233 ASN A O 1
ATOM 1744 N N . GLN A 1 234 ? -25.984 -4.872 22.289 1.00 87.44 234 GLN A N 1
ATOM 1745 C CA . GLN A 1 234 ? -26.890 -4.663 23.429 1.00 87.44 234 GLN A CA 1
ATOM 1746 C C . GLN A 1 234 ? -26.372 -3.580 24.382 1.00 87.44 234 GLN A C 1
ATOM 1748 O O . GLN A 1 234 ? -27.148 -2.796 24.928 1.00 87.44 234 GLN A O 1
ATOM 1753 N N . ILE A 1 235 ? -25.049 -3.540 24.569 1.00 88.44 235 ILE A N 1
ATOM 1754 C CA . ILE A 1 235 ? -24.349 -2.504 25.324 1.00 88.44 235 ILE A CA 1
ATOM 1755 C C . ILE A 1 235 ? -23.372 -1.817 24.365 1.00 88.44 235 ILE A C 1
ATOM 1757 O O . ILE A 1 235 ? -22.260 -2.311 24.164 1.00 88.44 235 ILE A O 1
ATOM 1761 N N . PRO A 1 236 ? -23.759 -0.674 23.766 1.00 89.12 236 PRO A N 1
ATOM 1762 C CA . PRO A 1 236 ? -22.958 -0.081 22.705 1.00 89.12 236 PRO A CA 1
ATOM 1763 C C . PRO A 1 236 ? -21.583 0.406 23.145 1.00 89.12 236 PRO A C 1
ATOM 1765 O O . PRO A 1 236 ? -20.659 0.441 22.344 1.00 89.12 236 PRO A O 1
ATOM 1768 N N . PHE A 1 237 ? -21.423 0.787 24.411 1.00 93.69 237 PHE A N 1
ATOM 1769 C CA . PHE A 1 237 ? -20.174 1.313 24.948 1.00 93.69 237 PHE A CA 1
ATOM 1770 C C . PHE A 1 237 ? -19.702 0.488 26.141 1.00 93.69 237 PHE A C 1
ATOM 1772 O O . PHE A 1 237 ? -20.442 0.327 27.113 1.00 93.69 237 PHE A O 1
ATOM 1779 N N . LEU A 1 238 ? -18.439 0.061 26.104 1.00 92.94 238 LEU A N 1
ATOM 1780 C CA . LEU A 1 238 ? -17.756 -0.538 27.247 1.00 92.94 238 LEU A CA 1
ATOM 1781 C C . LEU A 1 238 ? -16.323 0.007 27.390 1.00 92.94 238 LEU A C 1
ATOM 1783 O O . LEU A 1 238 ? -15.602 0.161 26.398 1.00 92.94 238 LEU A O 1
ATOM 1787 N N . PRO A 1 239 ? -15.870 0.291 28.623 1.00 91.75 239 PRO A N 1
ATOM 1788 C CA . PRO A 1 239 ? -14.477 0.628 28.878 1.00 91.75 239 PRO A CA 1
ATOM 1789 C C . PRO A 1 239 ? -13.595 -0.628 28.841 1.00 91.75 239 PRO A C 1
ATOM 1791 O O . PRO A 1 239 ? -14.033 -1.716 29.204 1.00 91.75 239 PRO A O 1
ATOM 1794 N N . PHE A 1 240 ? -12.324 -0.456 28.476 1.00 93.69 240 PHE A N 1
ATOM 1795 C CA . PHE A 1 240 ? -11.262 -1.478 28.438 1.00 93.69 240 PHE A CA 1
ATOM 1796 C C . PHE A 1 240 ? -11.444 -2.584 27.399 1.00 93.69 240 PHE A C 1
ATOM 1798 O O . PHE A 1 240 ? -10.534 -2.782 26.597 1.00 93.69 240 PHE A O 1
ATOM 1805 N N . VAL A 1 241 ? -12.586 -3.273 27.390 1.00 94.56 241 VAL A N 1
ATOM 1806 C CA . VAL A 1 241 ? -12.899 -4.356 26.451 1.00 94.56 241 VAL A CA 1
ATOM 1807 C C . VAL A 1 241 ? -14.370 -4.285 26.039 1.00 94.56 241 VAL A C 1
ATOM 1809 O O . VAL A 1 241 ? -15.242 -4.166 26.897 1.00 94.56 241 VAL A O 1
ATOM 1812 N N . ASN A 1 242 ? -14.649 -4.389 24.740 1.00 94.12 242 ASN A N 1
ATOM 1813 C CA . ASN A 1 242 ? -15.996 -4.588 24.194 1.00 94.12 242 ASN A CA 1
ATOM 1814 C C . ASN A 1 242 ? -15.962 -5.729 23.174 1.00 94.12 242 ASN A C 1
ATOM 1816 O O . ASN A 1 242 ? -14.961 -5.916 22.491 1.00 94.12 242 ASN A O 1
ATOM 1820 N N . GLY A 1 243 ? -17.031 -6.500 23.076 1.00 88.44 243 GLY A N 1
ATOM 1821 C CA . GLY A 1 243 ? -17.177 -7.597 22.130 1.00 88.44 243 GLY A CA 1
ATOM 1822 C C . GLY A 1 243 ? -18.654 -7.803 21.845 1.00 88.44 243 GLY A C 1
ATOM 1823 O O . GLY A 1 243 ? -19.506 -7.286 22.570 1.00 88.44 243 GLY A O 1
ATOM 1824 N N . TYR A 1 244 ? -18.960 -8.523 20.776 1.00 75.94 244 TYR A N 1
ATOM 1825 C CA . TYR A 1 244 ? -20.337 -8.906 20.501 1.00 75.94 244 TYR A CA 1
ATOM 1826 C C . TYR A 1 244 ? -20.656 -10.182 21.281 1.00 75.94 244 TYR A C 1
ATOM 1828 O O . TYR A 1 244 ? -19.881 -11.141 21.242 1.00 75.94 244 TYR A O 1
ATOM 1836 N N . PHE A 1 245 ? -21.747 -10.140 22.045 1.00 60.16 245 PHE A N 1
ATOM 1837 C CA . PHE A 1 245 ? -22.220 -11.219 22.913 1.00 60.16 245 PHE A CA 1
ATOM 1838 C C . PHE A 1 245 ? -23.576 -11.722 22.424 1.00 60.16 245 PHE A C 1
ATOM 1840 O O . PHE A 1 245 ? -24.391 -10.869 22.004 1.00 60.16 245 PHE A O 1
#

Secondary structure (DSSP, 8-state):
--HHHHHHHHHHHHHHHHHHHHHHHHHHHHHHHTT--PPPP--EEEEEEEEETTEEESPS-S--EEEEEEEEEEEEEESSEEEEEEESSEEEESS-EEEEEEESSEEEESS-EEEEEEEEEEEEEEEEEEEEEEEEEEEEEEEEEEEEEEEEEESSEEEEEEEESSEEEEEEEEEEEEEESSEEEEEEEEEEEEESSEEEEEEEEEEEESSEEEEEE-SS-EEEEEEEEESSSSS-EEEEEEE--

pLDDT: mean 85.43, std 15.92, range [41.38, 98.44]